Protein AF-A0A416W7Z6-F1 (afdb_monomer)

Sequence (264 aa):
MPRRNNKKWRFMLVKTTDRKRKDGSYPIAIEFNFNGRSILTQDDLLARIDDWEQDFERVRETKRNKDRAFVTNVVLDSLATRINNIVNEYREKNLILTNAIVINKLALKVSGDTVENFAVEHILNLVKNNQIGSAKIFAEMLYYLRKFDSHFCKKCFADIDFNYVVAFEKAQLSPKREGGPRKKGGISVNIRSLRTLLNKAIADGIGCTETYPFSTKYGPRTDIYVITKRLKSKSRKPLVPKSSLLDFYNYEFDEMVYKLENPH

Nearest PDB structures (foldseek):
  1ha7-assembly1_J  TM=3.070E-01  e=2.665E+00  Limnospira platensis
  2uum-assembly1_L  TM=2.711E-01  e=4.722E+00  Spirulina sp.
  1ha7-assembly2_V  TM=2.731E-01  e=5.813E+00  Limnospira platensis
  5ook-assembly1_B  TM=2.836E-01  e=9.282E+00  Acaryochloris marina

pLDDT: mean 88.11, std 13.34, range [31.09, 98.31]

Mean predicted aligned error: 8.41 Å

Radius of gyration: 22.84 Å; Cα contacts (8 Å, |Δi|>4): 314; chains: 1; bounding box: 67×66×51 Å

Structure (mmCIF, N/CA/C/O backbone):
data_AF-A0A416W7Z6-F1
#
_entry.id   AF-A0A416W7Z6-F1
#
loop_
_atom_site.group_PDB
_atom_site.id
_atom_site.type_symbol
_atom_site.label_atom_id
_atom_site.label_alt_id
_atom_site.label_comp_id
_atom_site.label_asym_id
_atom_site.label_entity_id
_atom_site.label_seq_id
_atom_site.pdbx_PDB_ins_code
_atom_site.Cartn_x
_atom_site.Cartn_y
_atom_site.Cartn_z
_atom_site.occupancy
_atom_site.B_iso_or_equiv
_atom_site.auth_seq_id
_atom_site.auth_comp_id
_atom_site.auth_asym_id
_atom_site.auth_atom_id
_atom_site.pdbx_PDB_model_num
ATOM 1 N N . MET A 1 1 ? -27.166 23.351 3.793 1.00 31.09 1 MET A N 1
ATOM 2 C CA . MET A 1 1 ? -27.256 22.298 4.833 1.00 31.09 1 MET A CA 1
ATOM 3 C C . MET A 1 1 ? -26.090 21.336 4.661 1.00 31.09 1 MET A C 1
ATOM 5 O O . MET A 1 1 ? -25.905 20.873 3.538 1.00 31.09 1 MET A O 1
ATOM 9 N N . PRO A 1 2 ? -25.281 21.042 5.692 1.00 34.19 2 PRO A N 1
ATOM 10 C CA . PRO A 1 2 ? -24.217 20.059 5.545 1.00 34.19 2 PRO A CA 1
ATOM 11 C C . PRO A 1 2 ? -24.857 18.673 5.407 1.00 34.19 2 PRO A C 1
ATOM 13 O O . PRO A 1 2 ? -25.702 18.285 6.216 1.00 34.19 2 PRO A O 1
ATOM 16 N N . ARG A 1 3 ? -24.503 17.942 4.344 1.00 34.97 3 ARG A N 1
ATOM 17 C CA . ARG A 1 3 ? -24.949 16.560 4.121 1.00 34.97 3 ARG A CA 1
ATOM 18 C C . ARG A 1 3 ? -24.591 15.745 5.367 1.00 34.97 3 ARG A C 1
ATOM 20 O O . ARG A 1 3 ? -23.409 15.597 5.664 1.00 34.97 3 ARG A O 1
ATOM 27 N N . ARG A 1 4 ? -25.587 15.226 6.099 1.00 40.38 4 ARG A N 1
ATOM 28 C CA . ARG A 1 4 ? -25.359 14.232 7.162 1.00 40.38 4 ARG A CA 1
ATOM 29 C C . ARG A 1 4 ? -24.579 13.084 6.533 1.00 40.38 4 ARG A C 1
ATOM 31 O O . ARG A 1 4 ? -25.121 12.344 5.714 1.00 40.38 4 ARG A O 1
ATOM 38 N N . ASN A 1 5 ? -23.297 12.979 6.866 1.00 50.69 5 ASN A N 1
ATOM 39 C CA . ASN A 1 5 ? -22.458 11.901 6.381 1.00 50.69 5 ASN A CA 1
ATOM 40 C C . ASN A 1 5 ? -22.984 10.617 7.031 1.00 50.69 5 ASN A C 1
ATOM 42 O O . ASN A 1 5 ? -22.728 10.359 8.202 1.00 50.69 5 ASN A O 1
ATOM 46 N N . ASN A 1 6 ? -23.779 9.834 6.298 1.00 67.00 6 ASN A N 1
ATOM 47 C CA . ASN A 1 6 ? -24.417 8.604 6.788 1.00 67.00 6 ASN A CA 1
ATOM 48 C C . ASN A 1 6 ? -23.402 7.446 6.936 1.00 67.00 6 ASN A C 1
ATOM 50 O O . ASN A 1 6 ? -23.758 6.267 6.928 1.00 67.00 6 ASN A O 1
ATOM 54 N N . LYS A 1 7 ? -22.112 7.791 7.009 1.00 84.94 7 LYS A N 1
ATOM 55 C CA . LYS A 1 7 ? -20.979 6.883 7.088 1.00 84.94 7 LYS A CA 1
ATOM 56 C C . LYS A 1 7 ? -20.966 6.256 8.482 1.00 84.94 7 LYS A C 1
ATOM 58 O O . LYS A 1 7 ? -20.853 6.944 9.491 1.00 84.94 7 LYS A O 1
ATOM 63 N N . LYS A 1 8 ? -21.095 4.930 8.529 1.00 92.81 8 LYS A N 1
ATOM 64 C CA . LYS A 1 8 ? -21.132 4.128 9.766 1.00 92.81 8 LYS A CA 1
ATOM 65 C C . LYS A 1 8 ? -19.739 3.802 10.315 1.00 92.81 8 LYS A C 1
ATOM 67 O O . LYS A 1 8 ? -19.623 3.003 11.236 1.00 92.81 8 LYS A O 1
ATOM 72 N N . TRP A 1 9 ? -18.689 4.392 9.751 1.00 95.62 9 TRP A N 1
ATOM 73 C CA . TRP A 1 9 ? -17.313 4.219 10.198 1.00 95.62 9 TRP A CA 1
ATOM 74 C C . TRP A 1 9 ? -16.461 5.447 9.839 1.00 95.62 9 TRP A C 1
ATOM 76 O O . TRP A 1 9 ? -16.828 6.185 8.927 1.00 95.62 9 TRP A O 1
ATOM 86 N N . ARG A 1 10 ? -15.337 5.691 10.517 1.00 95.81 10 ARG A N 1
ATOM 87 C CA . ARG A 1 10 ? -14.371 6.755 10.162 1.00 95.81 10 ARG A CA 1
ATOM 88 C C . ARG A 1 10 ? -12.980 6.476 10.717 1.00 95.81 10 ARG A C 1
ATOM 90 O O . ARG A 1 10 ? -12.863 5.778 11.723 1.00 95.81 10 ARG A O 1
ATOM 97 N N . PHE A 1 11 ? -11.942 7.054 10.117 1.00 96.75 11 PHE A N 1
ATOM 98 C CA . PHE A 1 11 ? -10.637 7.139 10.773 1.00 96.75 11 PHE A CA 1
ATOM 99 C C . PHE A 1 11 ? -10.580 8.333 11.724 1.00 96.75 11 PHE A C 1
ATOM 101 O O . PHE A 1 11 ? -11.145 9.397 11.463 1.00 96.75 11 PHE A O 1
ATOM 108 N N . MET A 1 12 ? -9.877 8.163 12.836 1.00 95.00 12 MET A N 1
ATOM 109 C CA . MET A 1 12 ? -9.676 9.216 13.824 1.00 95.00 12 MET A CA 1
ATOM 110 C C . MET A 1 12 ? -8.339 9.060 14.537 1.00 95.00 12 MET A C 1
ATOM 112 O O . MET A 1 12 ? -7.811 7.958 14.661 1.00 95.00 12 MET A O 1
ATOM 116 N N . LEU A 1 13 ? -7.818 10.168 15.053 1.00 94.94 13 LEU A N 1
ATOM 117 C CA . LEU A 1 13 ? -6.637 10.160 15.906 1.00 94.94 13 LEU A CA 1
ATOM 118 C C . LEU A 1 13 ? -7.038 9.862 17.360 1.00 94.94 13 LEU A C 1
ATOM 120 O O . LEU A 1 13 ? -7.926 10.527 17.903 1.00 94.94 13 LEU A O 1
ATOM 124 N N . VAL A 1 14 ? -6.383 8.899 18.010 1.00 93.44 14 VAL A N 1
ATOM 125 C CA . VAL A 1 14 ? -6.636 8.563 19.423 1.00 93.44 14 VAL A CA 1
ATOM 126 C C . VAL A 1 14 ? -5.815 9.492 20.315 1.00 93.44 14 VAL A C 1
ATOM 128 O O . VAL A 1 14 ? -4.666 9.215 20.645 1.00 93.44 14 VAL A O 1
ATOM 131 N N . LYS A 1 15 ? -6.406 10.631 20.686 1.00 90.19 15 LYS A N 1
ATOM 132 C CA . LYS A 1 15 ? -5.749 11.721 21.431 1.00 90.19 15 LYS A CA 1
ATOM 133 C C . LYS A 1 15 ? -5.753 11.504 22.951 1.00 90.19 15 LYS A C 1
ATOM 135 O O . LYS A 1 15 ? -6.111 12.412 23.696 1.00 90.19 15 LYS A O 1
ATOM 140 N N . THR A 1 16 ? -5.408 10.310 23.422 1.00 86.31 16 THR A N 1
ATOM 141 C CA . THR A 1 16 ? -5.285 10.041 24.863 1.00 86.31 16 THR A CA 1
ATOM 142 C C . THR A 1 16 ? -3.825 10.138 25.301 1.00 86.31 16 THR A C 1
ATOM 144 O O . THR A 1 16 ? -2.908 9.832 24.534 1.00 86.31 16 THR A O 1
ATOM 147 N N . THR A 1 17 ? -3.587 10.631 26.518 1.00 78.75 17 THR A N 1
ATOM 148 C CA . THR A 1 17 ? -2.235 10.918 27.029 1.00 78.75 17 THR A CA 1
ATOM 149 C C . THR A 1 17 ? -1.371 9.662 27.130 1.00 78.75 17 THR A C 1
ATOM 151 O O . THR A 1 17 ? -0.194 9.710 26.782 1.00 78.75 17 THR A O 1
ATOM 154 N N . ASP A 1 18 ? -1.963 8.531 27.508 1.00 87.38 18 ASP A N 1
ATOM 155 C CA . ASP A 1 18 ? -1.338 7.204 27.585 1.00 87.38 18 ASP A CA 1
ATOM 156 C C . ASP A 1 18 ? -0.912 6.644 26.215 1.00 87.38 18 ASP A C 1
ATOM 158 O O . ASP A 1 18 ? -0.004 5.818 26.129 1.00 87.38 18 ASP A O 1
ATOM 162 N N . ARG A 1 19 ? -1.535 7.113 25.125 1.00 86.94 19 ARG A N 1
ATOM 163 C CA . ARG A 1 19 ? -1.249 6.674 23.749 1.00 86.94 19 ARG A CA 1
ATOM 164 C C . ARG A 1 19 ? -0.277 7.588 23.003 1.00 86.94 19 ARG A C 1
ATOM 166 O O . ARG A 1 19 ? 0.086 7.284 21.865 1.00 86.94 19 ARG A O 1
ATOM 173 N N . LYS A 1 20 ? 0.174 8.684 23.620 1.00 91.88 20 LYS A N 1
ATOM 174 C CA . LYS A 1 20 ? 1.153 9.600 23.025 1.00 91.88 20 LYS A CA 1
ATOM 175 C C . LYS A 1 20 ? 2.529 8.932 22.943 1.00 91.88 20 LYS A C 1
ATOM 177 O O . LYS A 1 20 ? 3.087 8.482 23.942 1.00 91.88 20 LYS A O 1
ATOM 182 N N . ARG A 1 21 ? 3.118 8.897 21.748 1.00 90.19 21 ARG A N 1
ATOM 18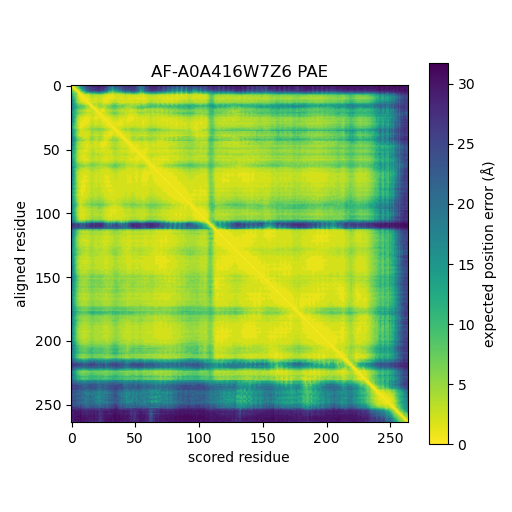3 C CA . ARG A 1 21 ? 4.492 8.419 21.533 1.00 90.19 21 ARG A CA 1
ATOM 184 C C . ARG A 1 21 ? 5.512 9.472 21.974 1.00 90.19 21 ARG A C 1
ATOM 186 O O . ARG A 1 21 ? 5.207 10.662 22.050 1.00 90.19 21 ARG A O 1
ATOM 193 N N . LYS A 1 22 ? 6.762 9.043 22.201 1.00 89.19 22 LYS A N 1
ATOM 194 C CA . LYS A 1 22 ? 7.879 9.935 22.582 1.00 89.19 22 LYS A CA 1
ATOM 195 C C . LYS A 1 22 ? 8.088 11.088 21.592 1.00 89.19 22 LYS A C 1
ATOM 197 O O . LYS A 1 22 ? 8.446 12.184 21.997 1.00 89.19 22 LYS A O 1
ATOM 202 N N . ASP A 1 23 ? 7.823 10.856 20.307 1.00 87.69 23 ASP A N 1
ATOM 203 C CA . ASP A 1 23 ? 7.932 11.858 19.240 1.00 87.69 23 ASP A CA 1
ATOM 204 C C . ASP A 1 23 ? 6.701 12.784 19.125 1.00 87.69 23 ASP A C 1
ATOM 206 O O . ASP A 1 23 ? 6.611 13.573 18.180 1.00 87.69 23 ASP A O 1
ATOM 210 N N . GLY A 1 24 ? 5.744 12.689 20.053 1.00 91.00 24 GLY A N 1
ATOM 211 C CA . GLY A 1 24 ? 4.516 13.483 20.084 1.00 91.00 24 GLY A CA 1
ATOM 212 C C . GLY A 1 24 ? 3.424 13.030 19.113 1.00 91.00 24 GLY A C 1
ATOM 213 O O . GLY A 1 24 ? 2.409 13.718 18.998 1.00 91.00 24 GLY A O 1
ATOM 214 N N . SER A 1 25 ? 3.615 11.910 18.414 1.00 92.56 25 SER A N 1
ATOM 215 C CA . SER A 1 25 ? 2.587 11.318 17.557 1.00 92.56 25 SER A CA 1
ATOM 216 C C . SER A 1 25 ? 1.574 10.487 18.352 1.00 92.56 25 SER A C 1
ATOM 218 O O . SER A 1 25 ? 1.845 10.030 19.464 1.00 92.56 25 SER A O 1
ATOM 220 N N . TYR A 1 26 ? 0.396 10.298 17.763 1.00 95.12 26 TYR A N 1
ATOM 221 C CA . TYR A 1 26 ? -0.699 9.492 18.295 1.00 95.12 26 TYR A CA 1
ATOM 222 C C . TYR A 1 26 ? -1.097 8.420 17.276 1.00 95.12 26 TYR A C 1
ATOM 224 O O . TYR A 1 26 ? -0.949 8.649 16.068 1.00 95.12 26 TYR A O 1
ATOM 232 N N . PRO A 1 27 ? -1.615 7.270 17.732 1.00 95.19 27 PRO A N 1
ATOM 233 C CA . PRO A 1 27 ? -2.107 6.239 16.840 1.00 95.19 27 PRO A CA 1
ATOM 234 C C . PRO A 1 27 ? -3.415 6.649 16.170 1.00 95.19 27 PRO A C 1
ATOM 236 O O . PRO A 1 27 ? -4.253 7.361 16.735 1.00 95.19 27 PRO A O 1
ATOM 239 N N . ILE A 1 28 ? -3.582 6.169 14.946 1.00 95.75 28 ILE A N 1
ATOM 240 C CA . ILE A 1 28 ? -4.814 6.286 14.176 1.00 95.75 28 ILE A CA 1
ATOM 241 C C . ILE A 1 28 ? -5.683 5.068 14.497 1.00 95.75 28 ILE A C 1
ATOM 243 O O . ILE A 1 28 ? -5.198 3.945 14.610 1.00 95.75 28 ILE A O 1
ATOM 247 N N . ALA A 1 29 ? -6.983 5.278 14.651 1.00 94.50 29 ALA A N 1
ATOM 248 C CA . ALA A 1 29 ? -7.961 4.225 14.869 1.00 94.50 29 ALA A CA 1
ATOM 249 C C . ALA A 1 29 ? -9.102 4.308 13.859 1.00 94.50 29 ALA A C 1
ATOM 251 O O . ALA A 1 29 ? -9.336 5.342 13.230 1.00 94.50 29 ALA A O 1
ATOM 252 N N . ILE A 1 30 ? -9.823 3.200 13.738 1.00 95.31 30 ILE A N 1
ATOM 253 C CA . ILE A 1 30 ? -11.062 3.080 12.982 1.00 95.31 30 ILE A CA 1
ATOM 254 C C . ILE A 1 30 ? -12.206 3.042 13.989 1.00 95.31 30 ILE A C 1
ATOM 256 O O . ILE A 1 30 ? -12.289 2.130 14.808 1.00 95.31 30 ILE A O 1
ATOM 260 N N . GLU A 1 31 ? -13.083 4.033 13.943 1.00 95.25 31 GLU A N 1
ATOM 261 C CA . GLU A 1 31 ? -14.325 4.036 14.708 1.00 95.25 31 GLU A CA 1
ATOM 262 C C . GLU A 1 31 ? -15.437 3.420 13.860 1.00 95.25 31 GLU A C 1
ATOM 264 O O . GLU A 1 31 ? -15.641 3.833 12.720 1.00 95.25 31 GLU A O 1
ATOM 269 N N . PHE A 1 32 ? -16.163 2.455 14.418 1.00 95.50 32 PHE A N 1
ATOM 270 C CA . PHE A 1 32 ? -17.330 1.806 13.826 1.00 95.50 32 PHE A CA 1
ATOM 271 C C . PHE A 1 32 ? -18.599 2.170 14.600 1.00 95.50 32 PHE A C 1
ATOM 273 O O . PHE A 1 32 ? -18.575 2.330 15.822 1.00 95.50 32 PHE A O 1
ATOM 280 N N . ASN A 1 33 ? -19.715 2.290 13.882 1.00 94.62 33 ASN A N 1
ATOM 281 C CA . ASN A 1 33 ? -21.025 2.628 14.429 1.00 94.62 33 ASN A CA 1
ATOM 282 C C . ASN A 1 33 ? -22.174 1.888 13.716 1.00 94.62 33 ASN A C 1
ATOM 284 O O . ASN A 1 33 ? -23.214 2.481 13.417 1.00 94.62 33 ASN A O 1
ATOM 288 N N . PHE A 1 34 ? -21.985 0.603 13.388 1.00 92.06 34 PHE A N 1
ATOM 289 C CA . PHE A 1 34 ? -23.029 -0.220 12.761 1.00 92.06 34 PHE A CA 1
ATOM 290 C C . PHE A 1 34 ? -24.103 -0.640 13.771 1.00 92.06 34 PHE A C 1
ATOM 292 O O . PHE A 1 34 ? -25.290 -0.495 13.491 1.00 92.06 34 PHE A O 1
ATOM 299 N N . ASN A 1 35 ? -23.687 -1.083 14.960 1.00 92.12 35 ASN A N 1
ATOM 300 C CA . ASN A 1 35 ? -24.558 -1.495 16.066 1.00 92.12 35 ASN A CA 1
ATOM 301 C C . ASN A 1 35 ? -24.107 -0.878 17.406 1.00 92.12 35 ASN A C 1
ATOM 303 O O . ASN A 1 35 ? -23.967 -1.572 18.410 1.00 92.12 35 ASN A O 1
ATOM 307 N N . GLY A 1 36 ? -23.844 0.431 17.401 1.00 90.88 36 GLY A N 1
ATOM 308 C CA . GLY A 1 36 ? -23.247 1.163 18.521 1.00 90.88 36 GLY A CA 1
ATOM 309 C C . GLY A 1 36 ? -21.767 1.455 18.291 1.00 90.88 36 GLY A C 1
ATOM 310 O O . GLY A 1 36 ? -21.178 0.992 17.318 1.00 90.88 36 GLY A O 1
ATOM 311 N N . ARG A 1 37 ? -21.156 2.253 19.168 1.00 93.75 37 ARG A N 1
ATOM 312 C CA . ARG A 1 37 ? -19.777 2.734 19.000 1.00 93.75 37 ARG A CA 1
ATOM 313 C C . ARG A 1 37 ? -18.749 1.645 19.340 1.00 93.75 37 ARG A C 1
ATOM 315 O O . ARG A 1 37 ? -18.807 1.064 20.417 1.00 93.75 37 ARG A O 1
ATOM 322 N N . SER A 1 38 ? -17.773 1.419 18.461 1.00 93.69 38 SER A N 1
ATOM 323 C CA . SER A 1 38 ? -16.588 0.579 18.706 1.00 93.69 38 SER A CA 1
ATOM 324 C C . SER A 1 38 ? -15.350 1.211 18.064 1.00 93.69 38 SER A C 1
ATOM 326 O O . SER A 1 38 ? -15.478 1.910 17.063 1.00 93.69 38 SER A O 1
ATOM 328 N N . ILE A 1 39 ? -14.160 1.003 18.633 1.00 92.06 39 ILE A N 1
ATOM 329 C CA . ILE A 1 39 ? -12.902 1.587 18.146 1.00 92.06 39 ILE A CA 1
ATOM 330 C C . ILE A 1 39 ? -11.864 0.474 17.978 1.00 92.06 39 ILE A C 1
ATOM 332 O O . ILE A 1 39 ? -11.594 -0.270 18.917 1.00 92.06 39 ILE A O 1
ATOM 336 N N . LEU A 1 40 ? -11.266 0.392 16.789 1.00 91.25 40 LEU A N 1
ATOM 337 C CA . LEU A 1 40 ? -10.152 -0.494 16.456 1.00 91.25 40 LEU A CA 1
ATOM 338 C C . LEU A 1 40 ? -8.891 0.339 16.203 1.00 91.25 40 LEU A C 1
ATOM 340 O O . LEU A 1 40 ? -8.785 1.022 15.184 1.00 91.25 40 LEU A O 1
ATOM 344 N N . THR A 1 41 ? -7.921 0.274 17.109 1.00 88.25 41 THR A N 1
ATOM 345 C CA . THR A 1 41 ? -6.670 1.038 16.998 1.00 88.25 41 THR A CA 1
ATOM 346 C C . THR A 1 41 ? -5.678 0.381 16.035 1.00 88.25 41 THR A C 1
ATOM 348 O O . THR A 1 41 ? -5.525 -0.838 16.031 1.00 88.25 41 THR A O 1
ATOM 351 N N . GLN A 1 42 ? -4.987 1.192 15.230 1.00 86.56 42 GLN A N 1
ATOM 352 C CA . GLN A 1 42 ? -3.857 0.801 14.383 1.00 86.56 42 GLN A CA 1
ATOM 353 C C . GLN A 1 42 ? -2.574 1.404 14.973 1.00 86.56 42 GLN A C 1
ATOM 355 O O . GLN A 1 42 ? -2.158 2.498 14.598 1.00 86.56 42 GLN A O 1
ATOM 360 N N . ASP A 1 43 ? -1.955 0.710 15.930 1.00 82.88 43 ASP A N 1
ATOM 361 C CA . ASP A 1 43 ? -0.859 1.264 16.746 1.00 82.88 43 ASP A CA 1
ATOM 362 C C . ASP A 1 43 ? 0.416 1.629 15.957 1.00 82.88 43 ASP A C 1
ATOM 364 O O . ASP A 1 43 ? 1.229 2.421 16.449 1.00 82.88 43 ASP A O 1
ATOM 368 N N . ASP A 1 44 ? 0.571 1.070 14.754 1.00 84.94 44 ASP A N 1
ATOM 369 C CA . ASP A 1 44 ? 1.691 1.313 13.838 1.00 84.94 44 ASP A CA 1
ATOM 370 C C . ASP A 1 44 ? 1.448 2.513 12.900 1.00 84.94 44 ASP A C 1
ATOM 372 O O . ASP A 1 44 ? 2.392 3.070 12.332 1.00 84.94 44 ASP A O 1
ATOM 376 N N . LEU A 1 45 ? 0.191 2.946 12.738 1.00 92.00 45 LEU A N 1
ATOM 377 C CA . LEU A 1 45 ? -0.161 4.118 11.940 1.00 92.00 45 LEU A CA 1
ATOM 378 C C . LEU A 1 45 ? -0.226 5.341 12.846 1.00 92.00 45 LEU A C 1
ATOM 380 O O . LEU A 1 45 ? -1.143 5.496 13.647 1.00 92.00 45 LEU A O 1
ATOM 384 N N . LEU A 1 46 ? 0.762 6.221 12.703 1.00 92.19 46 LEU A N 1
ATOM 385 C CA . LEU A 1 46 ? 0.964 7.355 13.596 1.00 92.19 46 LEU A CA 1
ATOM 386 C C . LEU A 1 46 ? 0.834 8.684 12.850 1.00 92.19 46 LEU A C 1
ATOM 388 O O . LEU A 1 46 ? 1.338 8.834 11.733 1.00 92.19 46 LEU A O 1
ATOM 392 N N . ALA A 1 47 ? 0.232 9.671 13.509 1.00 94.25 47 ALA A N 1
ATOM 393 C CA . ALA A 1 47 ? 0.210 11.056 13.050 1.00 94.25 47 ALA A CA 1
ATOM 394 C C . ALA A 1 47 ? 0.341 12.033 14.223 1.00 94.25 47 ALA A C 1
ATOM 396 O O . ALA A 1 47 ? -0.054 11.742 15.354 1.00 94.25 47 ALA A O 1
ATOM 397 N N . ARG A 1 48 ? 0.911 13.212 13.962 1.00 94.19 48 ARG A N 1
ATOM 398 C CA . ARG A 1 48 ? 0.839 14.343 14.896 1.00 94.19 48 ARG A CA 1
ATOM 399 C C . ARG A 1 48 ? -0.507 15.044 14.742 1.00 94.19 48 ARG A C 1
ATOM 401 O O . ARG A 1 48 ? -1.116 14.969 13.681 1.00 94.19 48 ARG A O 1
ATOM 408 N N . ILE A 1 49 ? -0.939 15.751 15.786 1.00 93.12 49 ILE A N 1
ATOM 409 C CA . ILE A 1 49 ? -2.200 16.507 15.769 1.00 93.12 49 ILE A CA 1
ATOM 410 C C . ILE A 1 49 ? -2.211 17.513 14.609 1.00 93.12 49 ILE A C 1
ATOM 412 O O . ILE A 1 49 ? -3.162 17.515 13.838 1.00 93.12 49 ILE A O 1
ATOM 416 N N . ASP A 1 50 ? -1.131 18.278 14.437 1.00 93.06 50 ASP A N 1
ATOM 417 C CA . ASP A 1 50 ? -1.023 19.312 13.390 1.00 93.06 50 ASP A CA 1
ATOM 418 C C . ASP A 1 50 ? -1.002 18.733 11.967 1.00 93.06 50 ASP A C 1
ATOM 420 O O . ASP A 1 50 ? -1.349 19.402 10.994 1.00 93.06 50 ASP A O 1
ATOM 424 N N . ASP A 1 51 ? -0.590 17.469 11.843 1.00 94.50 51 ASP A N 1
ATOM 425 C CA . ASP A 1 51 ? -0.526 16.766 10.567 1.00 94.50 51 ASP A CA 1
ATOM 426 C C . ASP A 1 51 ? -1.837 16.022 10.256 1.00 94.50 51 ASP A C 1
ATOM 428 O O . ASP A 1 51 ? -1.965 15.481 9.165 1.00 94.50 51 ASP A O 1
ATOM 432 N N . TRP A 1 52 ? -2.805 15.937 11.174 1.00 96.12 52 TRP A N 1
ATOM 433 C CA . TRP A 1 52 ? -4.045 15.184 10.961 1.00 96.12 52 TRP A CA 1
ATOM 434 C C . TRP A 1 52 ? -5.176 16.081 10.450 1.00 96.12 52 TRP A C 1
ATOM 436 O O . TRP A 1 52 ? -5.625 16.993 11.141 1.00 96.12 52 TRP A O 1
ATOM 446 N N . GLU A 1 53 ? -5.688 15.775 9.260 1.00 95.31 53 GLU A N 1
ATOM 447 C CA . GLU A 1 53 ? -6.835 16.458 8.661 1.00 95.31 53 GLU A CA 1
ATOM 448 C C . GLU A 1 53 ? -8.121 15.722 9.027 1.00 95.31 53 GLU A C 1
ATOM 450 O O . GLU A 1 53 ? -8.475 14.709 8.417 1.00 95.31 53 GLU A O 1
ATOM 455 N N . GLN A 1 54 ? -8.833 16.225 10.035 1.00 92.19 54 GLN A N 1
ATOM 456 C CA . GLN A 1 54 ? -10.003 15.542 10.591 1.00 92.19 54 GLN A CA 1
ATOM 457 C C . GLN A 1 54 ? -11.151 15.381 9.583 1.00 92.19 54 GLN A C 1
ATOM 459 O O . GLN A 1 54 ? -11.804 14.338 9.591 1.00 92.19 54 GLN A O 1
ATOM 464 N N . ASP A 1 55 ? -11.376 16.374 8.720 1.00 90.19 55 ASP A N 1
ATOM 465 C CA . ASP A 1 55 ? -12.467 16.356 7.735 1.00 90.19 55 ASP A CA 1
ATOM 466 C C . ASP A 1 55 ? -12.198 15.385 6.581 1.00 90.19 55 ASP A C 1
ATOM 468 O O . ASP A 1 55 ? -13.121 14.781 6.034 1.00 90.19 55 ASP A O 1
ATOM 472 N N . PHE A 1 56 ? -10.922 15.203 6.236 1.00 92.44 56 PHE A N 1
ATOM 473 C CA . PHE A 1 56 ? -10.492 14.296 5.175 1.00 92.44 56 PHE A CA 1
ATOM 474 C C . PHE A 1 56 ? -10.130 12.904 5.694 1.00 92.44 56 PHE A C 1
ATOM 476 O O . PHE A 1 56 ? -9.991 11.981 4.893 1.00 92.44 56 PHE A O 1
ATOM 483 N N . GLU A 1 57 ? -9.997 12.737 7.014 1.00 95.75 57 GLU A N 1
ATOM 484 C CA . GLU A 1 57 ? -9.563 11.497 7.660 1.00 95.75 57 GLU A CA 1
ATOM 485 C C . GLU A 1 57 ? -8.202 11.009 7.117 1.00 95.75 57 GLU A C 1
ATOM 487 O O . GLU A 1 57 ? -8.019 9.828 6.791 1.00 95.75 57 GLU A O 1
ATOM 492 N N . ARG A 1 58 ? -7.254 11.938 6.941 1.00 96.19 58 ARG A N 1
ATOM 493 C CA . ARG A 1 58 ? -5.947 11.697 6.303 1.00 96.19 58 ARG A CA 1
ATOM 494 C C . ARG A 1 58 ? -4.832 12.479 6.992 1.00 96.19 58 ARG A C 1
ATOM 496 O O . ARG A 1 58 ? -5.068 13.474 7.674 1.00 96.19 58 ARG A O 1
ATOM 503 N N . VAL A 1 59 ? -3.598 12.037 6.773 1.00 96.62 59 VAL A N 1
ATOM 504 C CA . VAL A 1 59 ? -2.400 12.766 7.201 1.00 96.62 59 VAL A CA 1
ATOM 505 C C . VAL A 1 59 ? -2.019 13.779 6.122 1.00 96.62 59 VAL A C 1
ATOM 507 O O . VAL A 1 59 ? -1.791 13.404 4.971 1.00 96.62 59 VAL A O 1
ATOM 510 N N . ARG A 1 60 ? -1.925 15.055 6.490 1.00 95.81 60 ARG A N 1
ATOM 511 C CA . ARG A 1 60 ? -1.410 16.142 5.658 1.00 95.81 60 ARG A CA 1
ATOM 512 C C . ARG A 1 60 ? 0.049 15.874 5.308 1.00 95.81 60 ARG A C 1
ATOM 514 O O . ARG A 1 60 ? 0.888 15.644 6.185 1.00 95.81 60 ARG A O 1
ATOM 521 N N . GLU A 1 61 ? 0.362 15.957 4.021 1.00 94.06 61 GLU A N 1
ATOM 522 C CA . GLU A 1 61 ? 1.745 15.917 3.564 1.00 94.06 61 GLU A CA 1
ATOM 523 C C . GLU A 1 61 ? 2.430 17.258 3.843 1.00 94.06 61 GLU A C 1
ATOM 525 O O . GLU A 1 61 ? 1.997 18.319 3.399 1.00 94.06 61 GLU A O 1
ATOM 530 N N . THR A 1 62 ? 3.539 17.201 4.569 1.00 91.62 62 THR A N 1
ATOM 531 C CA . THR A 1 62 ? 4.421 18.334 4.851 1.00 91.62 62 THR A CA 1
ATOM 532 C C . THR A 1 62 ? 5.845 17.978 4.434 1.00 91.62 62 THR A C 1
ATOM 534 O O . THR A 1 62 ? 6.193 16.803 4.274 1.00 91.62 62 THR A O 1
ATOM 537 N N . LYS A 1 63 ? 6.725 18.979 4.308 1.00 89.19 63 LYS A N 1
ATOM 538 C CA . LYS A 1 63 ? 8.142 18.742 3.970 1.00 89.19 63 LYS A CA 1
ATOM 539 C C . LYS A 1 63 ? 8.830 17.767 4.943 1.00 89.19 63 LYS A C 1
ATOM 541 O O . LYS A 1 63 ? 9.674 16.992 4.512 1.00 89.19 63 LYS A O 1
ATOM 546 N N . ARG A 1 64 ? 8.438 17.770 6.226 1.00 89.56 64 ARG A N 1
ATOM 547 C CA . ARG A 1 64 ? 9.036 16.939 7.289 1.00 89.56 64 ARG A CA 1
ATOM 548 C C . ARG A 1 64 ? 8.526 15.494 7.345 1.00 89.56 64 ARG A C 1
ATOM 550 O O . ARG A 1 64 ? 9.221 14.643 7.886 1.00 89.56 64 ARG A O 1
ATOM 557 N N . ASN A 1 65 ? 7.320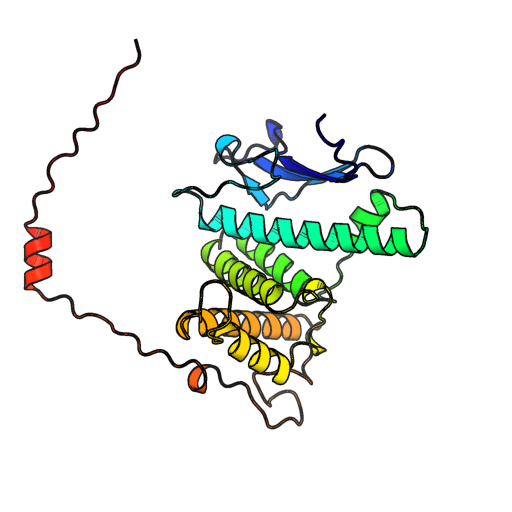 15.209 6.842 1.00 92.00 65 ASN A N 1
ATOM 558 C CA . ASN A 1 65 ? 6.657 13.909 7.035 1.00 92.00 65 ASN A CA 1
ATOM 559 C C . ASN A 1 65 ? 6.220 13.226 5.729 1.00 92.00 65 ASN A C 1
ATOM 561 O O . ASN A 1 65 ? 5.584 12.177 5.800 1.00 92.00 65 ASN A O 1
ATOM 565 N N . LYS A 1 66 ? 6.558 13.794 4.564 1.00 93.88 66 LYS A N 1
ATOM 566 C CA . LYS A 1 66 ? 6.073 13.392 3.233 1.00 93.88 66 LYS A CA 1
ATOM 567 C C . LYS A 1 66 ? 5.979 11.879 3.025 1.00 93.88 66 LYS A C 1
ATOM 569 O O . LYS A 1 66 ? 4.925 11.371 2.664 1.00 93.88 66 LYS A O 1
ATOM 574 N N . ASP A 1 67 ? 7.063 11.157 3.293 1.00 94.38 67 ASP A N 1
ATOM 575 C CA . ASP A 1 67 ? 7.124 9.715 3.043 1.00 94.38 67 ASP A CA 1
ATOM 576 C C . ASP A 1 67 ? 6.212 8.927 3.987 1.00 94.38 67 ASP A C 1
ATOM 578 O O . ASP A 1 67 ? 5.499 8.025 3.549 1.00 94.38 67 ASP A O 1
ATOM 582 N N . ARG A 1 68 ? 6.180 9.298 5.272 1.00 94.50 68 ARG A N 1
ATOM 583 C CA . ARG A 1 68 ? 5.293 8.669 6.256 1.00 94.50 68 ARG A CA 1
ATOM 584 C C . ARG A 1 68 ? 3.831 9.005 5.967 1.00 94.50 68 ARG A C 1
ATOM 586 O O . ARG A 1 68 ? 3.008 8.102 5.996 1.00 94.50 68 ARG A O 1
ATOM 593 N N . ALA A 1 69 ? 3.513 10.259 5.649 1.00 95.88 69 ALA A N 1
ATOM 594 C CA . ALA A 1 69 ? 2.159 10.685 5.301 1.00 95.88 69 ALA A CA 1
ATOM 595 C C . ALA A 1 69 ? 1.633 9.926 4.073 1.00 95.88 69 ALA A C 1
ATOM 597 O O . ALA A 1 69 ? 0.538 9.368 4.129 1.00 95.88 69 ALA A O 1
ATOM 598 N N . PHE A 1 70 ? 2.443 9.806 3.016 1.00 97.00 70 PHE A N 1
ATOM 599 C CA . PHE A 1 70 ? 2.094 9.023 1.831 1.00 97.00 70 PHE A CA 1
ATOM 600 C C . PHE A 1 70 ? 1.841 7.546 2.169 1.00 97.00 70 PHE A C 1
ATOM 602 O O . PHE A 1 70 ? 0.793 7.005 1.817 1.00 97.00 70 PHE A O 1
ATOM 609 N N . VAL A 1 71 ? 2.768 6.899 2.890 1.00 97.00 71 VAL A N 1
ATOM 610 C CA . VAL A 1 71 ? 2.625 5.491 3.304 1.00 97.00 71 VAL A CA 1
ATOM 611 C C . VAL A 1 71 ? 1.355 5.288 4.125 1.00 97.00 71 VAL A C 1
ATOM 613 O O . VAL A 1 71 ? 0.555 4.410 3.804 1.00 97.00 71 VAL A O 1
ATOM 616 N N . THR A 1 72 ? 1.143 6.119 5.146 1.00 96.12 72 THR A N 1
ATOM 617 C CA . THR A 1 72 ? -0.041 6.050 6.004 1.00 96.12 72 THR A CA 1
ATOM 618 C C . THR A 1 72 ? -1.313 6.206 5.179 1.00 96.12 72 THR A C 1
ATOM 620 O O . THR A 1 72 ? -2.201 5.364 5.276 1.00 96.12 72 THR A O 1
ATOM 623 N N . ASN A 1 73 ? -1.397 7.219 4.315 1.00 97.19 73 ASN A N 1
ATOM 624 C CA . ASN A 1 73 ? -2.593 7.469 3.511 1.00 97.19 73 ASN A CA 1
ATOM 625 C C . ASN A 1 73 ? -2.897 6.322 2.535 1.00 97.19 73 ASN A C 1
ATOM 627 O O . ASN A 1 73 ? -4.059 5.941 2.406 1.00 97.19 73 ASN A O 1
ATOM 631 N N . VAL A 1 74 ? -1.879 5.704 1.923 1.00 96.75 74 VAL A N 1
ATOM 632 C CA . VAL A 1 74 ? -2.073 4.519 1.066 1.00 96.75 74 VAL A CA 1
ATOM 633 C C . VAL A 1 74 ? -2.685 3.356 1.849 1.00 96.75 74 VAL A C 1
ATOM 635 O O . VAL A 1 74 ? -3.609 2.711 1.344 1.00 96.75 74 VAL A O 1
ATOM 638 N N . VAL A 1 75 ? -2.208 3.110 3.075 1.00 95.44 75 VAL A N 1
ATOM 639 C CA . VAL A 1 75 ? -2.758 2.068 3.957 1.00 95.44 75 VAL A CA 1
ATOM 640 C C . VAL A 1 75 ? -4.192 2.406 4.377 1.00 95.44 75 VAL A C 1
ATOM 642 O O . VAL A 1 75 ? -5.059 1.533 4.326 1.00 95.44 75 VAL A O 1
ATOM 645 N N . LEU A 1 76 ? -4.476 3.665 4.726 1.00 95.69 76 LEU A N 1
ATOM 646 C CA . LEU A 1 76 ? -5.834 4.121 5.049 1.00 95.69 76 LEU A CA 1
ATOM 647 C C . LEU A 1 76 ? -6.795 3.938 3.865 1.00 95.69 76 LEU A C 1
ATOM 649 O O . LEU A 1 76 ? -7.926 3.497 4.065 1.00 95.69 76 LEU A O 1
ATOM 653 N N . ASP A 1 77 ? -6.358 4.211 2.634 1.00 95.31 77 ASP A N 1
ATOM 654 C CA . ASP A 1 77 ? -7.153 3.959 1.425 1.00 95.31 77 ASP A CA 1
ATOM 655 C C . ASP A 1 77 ? -7.463 2.464 1.240 1.00 95.31 77 ASP A C 1
ATOM 657 O O . ASP A 1 77 ? -8.591 2.099 0.894 1.00 95.31 77 ASP A O 1
ATOM 661 N N . SER A 1 78 ? -6.488 1.585 1.493 1.00 92.38 78 SER A N 1
ATOM 662 C CA . SER A 1 78 ? -6.695 0.134 1.401 1.00 92.38 78 SER A CA 1
ATOM 663 C C . SER A 1 78 ? -7.675 -0.353 2.468 1.00 92.38 78 SER A C 1
ATOM 665 O O . SER A 1 78 ? -8.614 -1.087 2.157 1.00 92.38 78 SER A O 1
ATOM 667 N N . LEU A 1 79 ? -7.520 0.097 3.717 1.00 92.12 79 LEU A N 1
ATOM 668 C CA . LEU A 1 79 ? -8.449 -0.225 4.805 1.00 92.12 79 LEU A CA 1
ATOM 669 C C . LEU A 1 79 ? -9.865 0.284 4.502 1.00 92.12 79 LEU A C 1
ATOM 671 O O . LEU A 1 79 ? -10.829 -0.461 4.666 1.00 92.12 79 LEU A O 1
ATOM 675 N N . ALA A 1 80 ? -9.993 1.510 3.990 1.00 93.75 80 ALA A N 1
ATOM 676 C CA . ALA A 1 80 ? -11.269 2.083 3.570 1.00 93.75 80 ALA A CA 1
ATOM 677 C C . ALA A 1 80 ? -11.951 1.237 2.489 1.00 93.75 80 ALA A C 1
ATOM 679 O O . ALA A 1 80 ? -13.139 0.933 2.591 1.00 93.75 80 ALA A O 1
ATOM 680 N N . THR A 1 81 ? -11.192 0.831 1.470 1.00 91.31 81 THR A N 1
ATOM 681 C CA . THR A 1 81 ? -11.686 -0.013 0.374 1.00 91.31 81 THR A CA 1
ATOM 682 C C . THR A 1 81 ? -12.175 -1.360 0.901 1.00 91.31 81 THR A C 1
ATOM 684 O O . THR A 1 81 ? -13.283 -1.782 0.575 1.00 91.31 81 THR A O 1
ATOM 687 N N . ARG A 1 82 ? -11.405 -2.003 1.787 1.00 89.38 82 ARG A N 1
ATOM 688 C CA . ARG A 1 82 ? -11.791 -3.272 2.425 1.00 89.38 82 ARG A CA 1
ATOM 689 C C . ARG A 1 82 ? -13.075 -3.139 3.240 1.00 89.38 82 ARG A C 1
ATOM 691 O O . ARG A 1 82 ? -13.982 -3.948 3.065 1.00 89.38 82 ARG A O 1
ATOM 698 N N . ILE A 1 83 ? -13.176 -2.113 4.088 1.00 92.44 83 ILE A N 1
ATOM 699 C CA . ILE A 1 83 ? -14.382 -1.865 4.891 1.00 92.44 83 ILE A CA 1
ATOM 700 C C . ILE A 1 83 ? -15.584 -1.643 3.975 1.00 92.44 83 ILE A C 1
ATOM 702 O O . ILE A 1 83 ? -16.623 -2.265 4.175 1.00 92.44 83 ILE A O 1
ATOM 706 N N . ASN A 1 84 ? -15.447 -0.809 2.945 1.00 92.50 84 ASN A N 1
ATOM 707 C CA . ASN A 1 84 ? -16.536 -0.540 2.008 1.00 92.50 84 ASN A CA 1
ATOM 708 C C . ASN A 1 84 ? -16.962 -1.789 1.228 1.00 92.50 84 ASN A C 1
ATOM 710 O O . ASN A 1 84 ? -18.156 -1.985 1.028 1.00 92.50 84 ASN A O 1
ATOM 714 N N . ASN A 1 85 ? -16.028 -2.661 0.845 1.00 89.44 85 ASN A N 1
ATOM 715 C CA . ASN A 1 85 ? -16.357 -3.936 0.210 1.00 89.44 85 ASN A CA 1
ATOM 716 C C . ASN A 1 85 ? -17.164 -4.846 1.148 1.00 89.44 85 ASN A C 1
ATOM 718 O O . ASN A 1 85 ? -18.166 -5.407 0.716 1.00 89.44 85 ASN A O 1
ATOM 722 N N . ILE A 1 86 ? -16.784 -4.941 2.429 1.00 91.12 86 ILE A N 1
ATOM 723 C CA . ILE A 1 86 ? -17.553 -5.686 3.441 1.00 91.12 86 ILE A CA 1
ATOM 724 C C . ILE A 1 86 ? -18.954 -5.080 3.601 1.00 91.12 86 ILE A C 1
ATOM 726 O O . ILE A 1 86 ? -19.948 -5.802 3.625 1.00 91.12 86 ILE A O 1
ATOM 730 N N . VAL A 1 87 ? -19.049 -3.750 3.682 1.00 93.19 87 VAL A N 1
ATOM 731 C CA . VAL A 1 87 ? -20.333 -3.042 3.798 1.00 93.19 87 VAL A C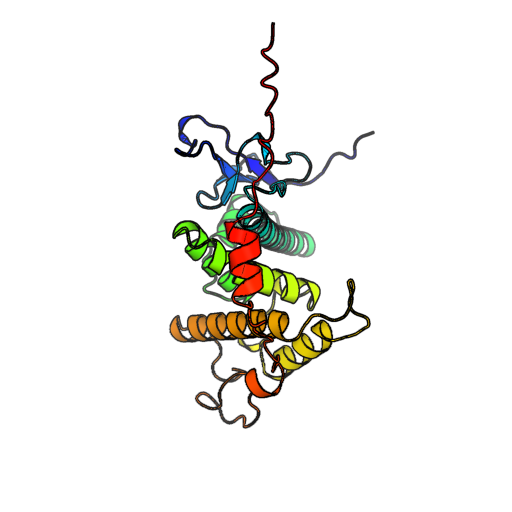A 1
ATOM 732 C C . VAL A 1 87 ? -21.228 -3.318 2.593 1.00 93.19 87 VAL A C 1
ATOM 734 O O . VAL A 1 87 ? -22.404 -3.633 2.771 1.00 93.19 87 VAL A O 1
ATOM 737 N N . ASN A 1 88 ? -20.682 -3.230 1.381 1.00 91.62 88 ASN A N 1
ATOM 738 C CA . ASN A 1 88 ? -21.427 -3.464 0.149 1.00 91.62 88 ASN A CA 1
ATOM 739 C C . ASN A 1 88 ? -21.876 -4.924 0.028 1.00 91.62 88 ASN A C 1
ATOM 741 O O . ASN A 1 88 ? -23.037 -5.153 -0.282 1.00 91.62 88 ASN A O 1
ATOM 745 N N . GLU A 1 89 ? -21.020 -5.893 0.368 1.00 91.44 89 GLU A N 1
ATOM 746 C CA . GLU A 1 89 ? -21.369 -7.321 0.362 1.00 91.44 89 GLU A CA 1
ATOM 747 C C . GLU A 1 89 ? -22.606 -7.608 1.231 1.00 91.44 89 GLU A C 1
ATOM 749 O O . GLU A 1 89 ? -23.535 -8.293 0.805 1.00 91.44 89 GLU A O 1
ATOM 754 N N . TYR A 1 90 ? -22.639 -7.074 2.455 1.00 93.75 90 TYR A N 1
ATOM 755 C CA . TYR A 1 90 ? -23.767 -7.283 3.369 1.00 93.75 90 TYR A CA 1
ATOM 756 C C . TYR A 1 90 ? -25.010 -6.522 2.925 1.00 93.75 90 TYR A C 1
ATOM 758 O O . TYR A 1 90 ? -26.121 -7.035 3.055 1.00 93.75 90 TYR A O 1
ATOM 766 N N . ARG A 1 91 ? -24.826 -5.323 2.363 1.00 91.75 91 ARG A N 1
ATOM 767 C CA . ARG A 1 91 ? -25.919 -4.525 1.812 1.00 91.75 91 ARG A CA 1
ATOM 768 C C . ARG A 1 91 ? -26.584 -5.223 0.625 1.00 91.75 91 ARG A C 1
ATOM 770 O O . ARG A 1 91 ? -27.804 -5.284 0.589 1.00 91.75 91 ARG A O 1
ATOM 777 N N . GLU A 1 92 ? -25.805 -5.760 -0.311 1.00 93.81 92 GLU A N 1
ATOM 778 C CA . GLU A 1 92 ? -26.307 -6.492 -1.484 1.00 93.81 92 GLU A CA 1
ATOM 779 C C . GLU A 1 92 ? -27.053 -7.770 -1.084 1.00 93.81 92 GLU A C 1
ATOM 781 O O . GLU A 1 92 ? -28.078 -8.101 -1.675 1.00 93.81 92 GLU A O 1
ATOM 786 N N . LYS A 1 93 ? -26.580 -8.462 -0.040 1.00 94.81 93 LYS A N 1
ATOM 787 C CA . LYS A 1 93 ? -27.215 -9.676 0.496 1.00 94.81 93 LYS A CA 1
ATOM 788 C C . LYS A 1 93 ? -28.378 -9.399 1.461 1.00 94.81 93 LYS A C 1
ATOM 790 O O . LYS A 1 93 ? -28.955 -10.351 1.978 1.00 94.81 93 LYS A O 1
ATOM 795 N N . ASN A 1 94 ? -28.711 -8.133 1.735 1.00 92.12 94 ASN A N 1
ATOM 796 C CA . ASN A 1 94 ? -29.685 -7.722 2.758 1.00 92.12 94 ASN A CA 1
ATOM 797 C C . ASN A 1 94 ? -29.429 -8.350 4.146 1.00 92.12 94 ASN A C 1
ATOM 799 O O . ASN A 1 94 ? -30.359 -8.696 4.874 1.00 92.12 94 ASN A O 1
ATOM 803 N N . LEU A 1 95 ? -28.157 -8.502 4.520 1.00 93.38 95 LEU A N 1
ATOM 804 C CA . LEU A 1 95 ? -27.746 -9.068 5.803 1.00 93.38 95 LEU A CA 1
ATOM 805 C C . LEU A 1 95 ? -27.459 -7.970 6.827 1.00 93.38 95 LEU A C 1
ATOM 807 O O . LEU A 1 95 ? -26.955 -6.894 6.502 1.00 93.38 95 LEU A O 1
ATOM 811 N N . ILE A 1 96 ? -27.711 -8.276 8.100 1.00 91.94 96 ILE A N 1
ATOM 812 C CA . ILE A 1 96 ? -27.339 -7.393 9.208 1.00 91.94 96 ILE A CA 1
ATOM 813 C C . ILE A 1 96 ? -25.813 -7.359 9.327 1.00 91.94 96 ILE A C 1
ATOM 815 O O . ILE A 1 96 ? -25.162 -8.391 9.488 1.00 91.94 96 ILE A O 1
ATOM 819 N N . LEU A 1 97 ? -25.249 -6.153 9.292 1.00 93.56 97 LEU A N 1
ATOM 820 C CA . LEU A 1 97 ? -23.830 -5.914 9.526 1.00 93.56 97 LEU A CA 1
ATOM 821 C C . LEU A 1 97 ? -23.609 -5.377 10.944 1.00 93.56 97 LEU A C 1
ATOM 823 O O . LEU A 1 97 ? -24.219 -4.385 11.337 1.00 93.56 97 LEU A O 1
ATOM 827 N N . THR A 1 98 ? -22.709 -6.005 11.701 1.00 94.62 98 THR A N 1
ATOM 828 C CA . THR A 1 98 ? -22.316 -5.574 13.052 1.00 94.62 98 THR A CA 1
ATOM 829 C C . THR A 1 98 ? -20.840 -5.179 13.089 1.00 94.62 98 THR A C 1
ATOM 831 O O . THR A 1 98 ? -20.047 -5.612 12.250 1.00 94.62 98 THR A O 1
ATOM 834 N N . ASN A 1 99 ? -20.438 -4.390 14.089 1.00 94.44 99 ASN A N 1
ATOM 835 C CA . ASN A 1 99 ? -19.035 -4.022 14.299 1.00 94.44 99 ASN A CA 1
ATOM 836 C C . ASN A 1 99 ? -18.142 -5.263 14.439 1.00 94.44 99 ASN A C 1
ATOM 838 O O . ASN A 1 99 ? -17.063 -5.303 13.859 1.00 94.44 99 ASN A O 1
ATOM 842 N N . ALA A 1 100 ? -18.607 -6.286 15.165 1.00 91.94 100 ALA A N 1
ATOM 843 C CA . ALA A 1 100 ? -17.871 -7.532 15.360 1.00 91.94 100 ALA A CA 1
ATOM 844 C C . ALA A 1 100 ? -17.631 -8.267 14.035 1.00 91.94 100 ALA A C 1
ATOM 846 O O . ALA A 1 100 ? -16.529 -8.748 13.805 1.00 91.94 100 ALA A O 1
ATOM 847 N N . ILE A 1 101 ? -18.620 -8.295 13.133 1.00 91.75 101 ILE A N 1
ATOM 848 C CA . ILE A 1 101 ? -18.456 -8.879 11.795 1.00 91.75 101 ILE A CA 1
ATOM 849 C C . ILE A 1 101 ? -17.380 -8.131 11.006 1.00 91.75 101 ILE A C 1
ATOM 851 O O . ILE A 1 101 ? -16.517 -8.770 10.413 1.00 91.75 101 ILE A O 1
ATOM 855 N N . VAL A 1 102 ? -17.406 -6.794 11.003 1.00 92.25 102 VAL A N 1
ATOM 856 C CA . VAL A 1 102 ? -16.408 -5.995 10.275 1.00 92.25 102 VAL A CA 1
ATOM 857 C C . VAL A 1 102 ? -15.017 -6.198 10.866 1.00 92.25 102 VAL A C 1
ATOM 859 O O . VAL A 1 102 ? -14.088 -6.492 10.121 1.00 92.25 102 VAL A O 1
ATOM 862 N N . ILE A 1 103 ? -14.873 -6.095 12.190 1.00 90.25 103 ILE A N 1
ATOM 863 C CA . ILE A 1 103 ? -13.597 -6.306 12.884 1.00 90.25 103 ILE A CA 1
ATOM 864 C C . ILE A 1 103 ? -13.079 -7.713 12.605 1.00 90.25 103 ILE A C 1
ATOM 866 O O . ILE A 1 103 ? -11.930 -7.850 12.205 1.00 90.25 103 ILE A O 1
ATOM 870 N N . ASN A 1 104 ? -13.924 -8.738 12.719 1.00 87.88 104 ASN A N 1
ATOM 871 C CA . ASN A 1 104 ? -13.535 -10.105 12.402 1.00 87.88 104 ASN A CA 1
ATOM 872 C C . ASN A 1 104 ? -13.171 -10.246 10.927 1.00 87.88 104 ASN A C 1
ATOM 874 O O . ASN A 1 104 ? -12.148 -10.829 10.650 1.00 87.88 104 ASN A O 1
ATOM 878 N N . LYS A 1 105 ? -13.894 -9.677 9.960 1.00 86.00 105 LYS A N 1
ATOM 879 C CA . LYS A 1 105 ? -13.484 -9.744 8.541 1.00 86.00 105 LYS A CA 1
ATOM 880 C C . LYS A 1 105 ? -12.208 -8.947 8.227 1.00 86.00 105 LYS A C 1
ATOM 882 O O . LYS A 1 105 ? -11.521 -9.256 7.257 1.00 86.00 105 LYS A O 1
ATOM 887 N N . LEU A 1 106 ? -11.879 -7.929 9.021 1.00 83.31 106 LEU A N 1
ATOM 888 C CA . LEU A 1 106 ? -10.608 -7.209 8.917 1.00 83.31 106 LEU A CA 1
ATOM 889 C C . LEU A 1 106 ? -9.447 -7.968 9.578 1.00 83.31 106 LEU A C 1
ATOM 891 O O . LEU A 1 106 ? -8.335 -7.915 9.052 1.00 83.31 106 LEU A O 1
ATOM 895 N N . ALA A 1 107 ? -9.716 -8.625 10.713 1.00 72.06 107 ALA A N 1
ATOM 896 C CA . ALA A 1 107 ? -8.751 -9.297 11.585 1.00 72.06 107 ALA A CA 1
ATOM 897 C C . ALA A 1 107 ? -8.571 -10.787 11.287 1.00 72.06 107 ALA A C 1
ATOM 899 O O . ALA A 1 107 ? -7.521 -11.339 11.615 1.00 72.06 107 ALA A O 1
ATOM 900 N N . LEU A 1 108 ? -9.574 -11.435 10.684 1.00 56.81 108 LEU A N 1
ATOM 901 C CA . LEU A 1 108 ? -9.455 -12.734 10.045 1.00 56.81 108 LEU A CA 1
ATOM 902 C C . LEU A 1 108 ? -8.332 -12.544 9.046 1.00 56.81 108 LEU A C 1
ATOM 904 O O . LEU A 1 108 ? -8.502 -11.916 7.998 1.00 56.81 108 LEU A O 1
ATOM 908 N N . LYS A 1 109 ? -7.167 -13.026 9.484 1.00 46.34 109 LYS A N 1
ATOM 909 C CA . LYS A 1 109 ? -5.977 -13.294 8.704 1.00 46.34 109 LYS A CA 1
ATOM 910 C C . LYS A 1 109 ? -6.408 -14.210 7.583 1.00 46.34 109 LYS A C 1
ATOM 912 O O . LYS A 1 109 ? -6.270 -15.425 7.626 1.00 46.34 109 LYS A O 1
ATOM 917 N N . VAL A 1 110 ? -6.952 -13.577 6.579 1.00 44.16 110 VAL A N 1
ATOM 918 C CA . VAL A 1 110 ? -6.814 -14.000 5.225 1.00 44.16 110 VAL A CA 1
ATOM 919 C C . VAL A 1 110 ? -5.318 -13.904 4.978 1.00 44.16 110 VAL A C 1
ATOM 921 O O . VAL A 1 110 ? -4.781 -12.833 4.708 1.00 44.16 110 VAL A O 1
ATOM 924 N N . SER A 1 111 ? -4.629 -15.007 5.219 1.00 42.47 111 SER A N 1
ATOM 925 C CA . SER A 1 111 ? -3.280 -15.256 4.759 1.00 42.47 111 SER A CA 1
ATOM 926 C C . SER A 1 111 ? -3.244 -14.994 3.251 1.00 42.47 111 SER A C 1
ATOM 928 O O . SER A 1 111 ? -3.509 -15.885 2.462 1.00 42.47 111 SER A O 1
ATOM 930 N N . GLY A 1 112 ? -3.026 -13.742 2.852 1.00 52.12 112 GLY A N 1
ATOM 931 C CA . GLY A 1 112 ? -2.919 -13.325 1.460 1.00 52.12 112 GLY A CA 1
ATOM 932 C C . GLY A 1 112 ? -3.962 -13.851 0.463 1.00 52.12 112 GLY A C 1
ATOM 933 O O . GLY A 1 112 ? -3.569 -14.128 -0.663 1.00 52.12 112 GLY A O 1
ATOM 934 N N . ASP A 1 113 ? -5.265 -13.928 0.773 1.00 69.25 113 ASP A N 1
ATOM 935 C CA . ASP A 1 113 ? -6.249 -14.279 -0.284 1.00 69.25 113 ASP A CA 1
ATOM 936 C C . ASP A 1 113 ? -6.175 -13.262 -1.433 1.00 69.25 113 ASP A C 1
ATOM 938 O O . ASP A 1 113 ? -6.428 -13.599 -2.589 1.00 69.25 113 ASP A O 1
ATOM 942 N N . THR A 1 114 ? -5.788 -12.015 -1.127 1.00 88.12 114 THR A N 1
ATOM 943 C CA . THR A 1 114 ? -5.516 -10.994 -2.136 1.00 88.12 114 THR A CA 1
ATOM 944 C C . THR A 1 114 ? -4.129 -10.387 -1.994 1.00 88.12 114 THR A C 1
ATOM 946 O O . THR A 1 114 ? -3.581 -10.218 -0.897 1.00 88.12 114 THR A O 1
ATOM 949 N N . VAL A 1 115 ? -3.570 -9.998 -3.138 1.00 93.06 115 VAL A N 1
ATOM 950 C CA . VAL A 1 115 ? -2.229 -9.408 -3.228 1.00 93.06 115 VAL A CA 1
ATOM 951 C C . VAL A 1 115 ? -2.165 -8.061 -2.510 1.00 93.06 115 VAL A C 1
ATOM 953 O O . VAL A 1 115 ? -1.144 -7.738 -1.902 1.00 93.06 115 VAL A O 1
ATOM 956 N N . GLU A 1 116 ? -3.253 -7.282 -2.528 1.00 93.31 116 GLU A N 1
ATOM 957 C CA . GLU A 1 116 ? -3.328 -6.014 -1.796 1.00 93.31 116 GLU A CA 1
ATOM 958 C C . GLU A 1 116 ? -3.229 -6.218 -0.283 1.00 93.31 116 GLU A C 1
ATOM 960 O O . GLU A 1 116 ? -2.445 -5.521 0.359 1.00 93.31 116 GLU A O 1
ATOM 965 N N . ASN A 1 117 ? -3.963 -7.177 0.287 1.00 89.94 117 ASN A N 1
ATOM 966 C CA . ASN A 1 117 ? -3.922 -7.426 1.730 1.00 89.94 117 ASN A CA 1
ATOM 967 C C . ASN A 1 117 ? -2.509 -7.803 2.176 1.00 89.94 117 ASN A C 1
ATOM 969 O O . ASN A 1 117 ? -1.971 -7.199 3.105 1.00 89.94 117 ASN A O 1
ATOM 973 N N . PHE A 1 118 ? -1.875 -8.724 1.448 1.00 92.44 118 PHE A N 1
ATOM 974 C CA . PHE A 1 118 ? -0.507 -9.137 1.734 1.00 92.44 118 PHE A CA 1
ATOM 975 C C . PHE A 1 118 ? 0.497 -7.979 1.591 1.00 92.44 118 PHE A C 1
ATOM 977 O O . PHE A 1 118 ? 1.401 -7.819 2.413 1.00 92.44 118 PHE A O 1
ATOM 984 N N . ALA A 1 119 ? 0.324 -7.117 0.584 1.00 95.12 119 ALA A N 1
ATOM 985 C CA . ALA A 1 119 ? 1.143 -5.918 0.415 1.00 95.12 119 ALA A CA 1
ATOM 986 C C . ALA A 1 119 ? 0.971 -4.922 1.571 1.00 95.12 119 ALA A C 1
ATOM 988 O O . ALA A 1 119 ? 1.966 -4.382 2.056 1.00 95.12 119 ALA A O 1
ATOM 989 N N . VAL A 1 12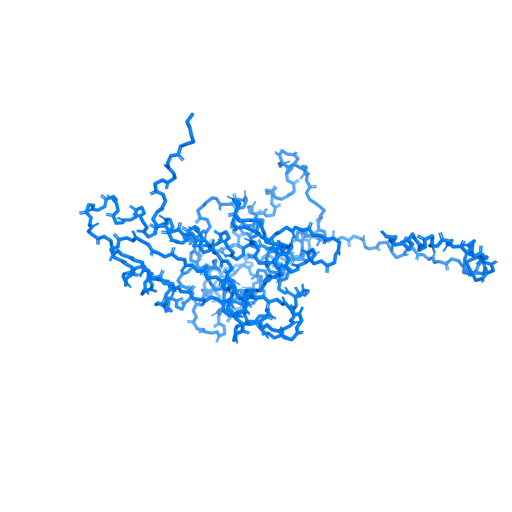0 ? -0.261 -4.685 2.030 1.00 93.94 120 VAL A N 1
ATOM 990 C CA . VAL A 1 120 ? -0.549 -3.789 3.161 1.00 93.94 120 VAL A CA 1
ATOM 991 C C . VAL A 1 120 ? 0.069 -4.322 4.449 1.00 93.94 120 VAL A C 1
ATOM 993 O O . VAL A 1 120 ? 0.725 -3.563 5.159 1.00 93.94 120 VAL A O 1
ATOM 996 N N . GLU A 1 121 ? -0.068 -5.617 4.732 1.00 91.88 121 GLU A N 1
ATOM 997 C CA . GLU A 1 121 ? 0.579 -6.244 5.890 1.00 91.88 121 GLU A CA 1
ATOM 998 C C . GLU A 1 121 ? 2.104 -6.134 5.811 1.00 91.88 121 GLU A C 1
ATOM 1000 O O . GLU A 1 121 ? 2.766 -5.813 6.800 1.00 91.88 121 GLU A O 1
ATOM 1005 N N . HIS A 1 122 ? 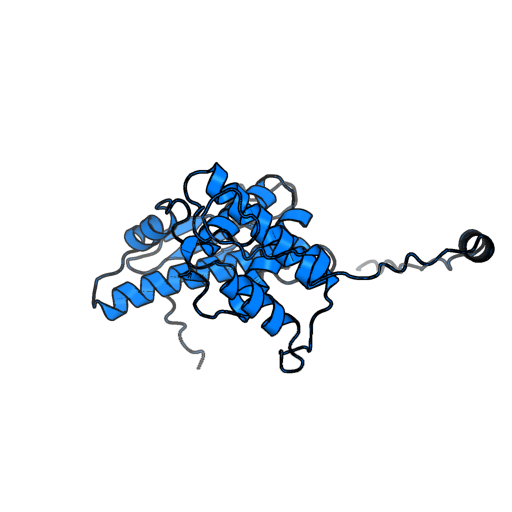2.681 -6.333 4.623 1.00 94.38 122 HIS A N 1
ATOM 1006 C CA . HIS A 1 122 ? 4.111 -6.138 4.418 1.00 94.38 122 HIS A CA 1
ATOM 1007 C C . HIS A 1 122 ? 4.536 -4.684 4.686 1.00 94.38 122 HIS A C 1
ATOM 1009 O O . HIS A 1 122 ? 5.524 -4.459 5.385 1.00 94.38 122 HIS A O 1
ATOM 1015 N N . ILE A 1 123 ? 3.775 -3.698 4.200 1.00 96.00 123 ILE A N 1
ATOM 1016 C CA . ILE A 1 123 ? 4.018 -2.270 4.457 1.00 96.00 123 ILE A CA 1
ATOM 1017 C C . ILE A 1 123 ? 3.931 -1.959 5.953 1.00 96.00 123 ILE A C 1
ATOM 1019 O O . ILE A 1 123 ? 4.829 -1.305 6.478 1.00 96.00 123 ILE A O 1
ATOM 1023 N N . LEU A 1 124 ? 2.896 -2.440 6.645 1.00 93.44 124 LEU A N 1
ATOM 1024 C CA . LEU A 1 124 ? 2.725 -2.235 8.086 1.00 93.44 124 LEU A CA 1
ATOM 1025 C C . LEU A 1 124 ? 3.902 -2.812 8.878 1.00 93.44 124 LEU A C 1
ATOM 1027 O O . LEU A 1 124 ? 4.446 -2.131 9.745 1.00 93.44 124 LEU A O 1
ATOM 1031 N N . ASN A 1 125 ? 4.375 -4.008 8.519 1.00 93.44 125 ASN A N 1
ATOM 1032 C CA . ASN A 1 125 ? 5.564 -4.603 9.131 1.00 93.44 125 ASN A CA 1
ATOM 1033 C C . ASN A 1 125 ? 6.829 -3.757 8.898 1.00 93.44 125 ASN A C 1
ATOM 1035 O O . ASN A 1 125 ? 7.621 -3.563 9.820 1.00 93.44 125 ASN A O 1
ATOM 1039 N N . LEU A 1 126 ? 7.016 -3.208 7.693 1.00 95.56 126 LEU A N 1
ATOM 1040 C CA . LEU A 1 126 ? 8.127 -2.293 7.408 1.00 95.56 126 LEU A CA 1
ATOM 1041 C C . LEU A 1 126 ? 8.018 -0.998 8.227 1.00 95.56 126 LEU A C 1
ATOM 1043 O O . LEU A 1 126 ? 9.025 -0.524 8.750 1.00 95.56 126 LEU A O 1
ATOM 1047 N N . VAL A 1 127 ? 6.814 -0.436 8.370 1.00 93.81 127 VAL A N 1
ATOM 1048 C CA . VAL A 1 127 ? 6.566 0.766 9.187 1.00 93.81 127 VAL A CA 1
ATOM 1049 C C . VAL A 1 127 ? 6.874 0.501 10.655 1.00 93.81 127 VAL A C 1
ATOM 1051 O O . VAL A 1 127 ? 7.607 1.280 11.267 1.00 93.81 127 VAL A O 1
ATOM 1054 N N . LYS A 1 128 ? 6.393 -0.621 11.194 1.00 92.56 128 LYS A N 1
ATOM 1055 C CA . LYS A 1 128 ? 6.662 -1.069 12.564 1.00 92.56 128 LYS A CA 1
ATOM 1056 C C . LYS A 1 128 ? 8.160 -1.222 12.839 1.00 92.56 128 LYS A C 1
ATOM 1058 O O . LYS A 1 128 ? 8.636 -0.829 13.899 1.00 92.56 128 LYS A O 1
ATOM 1063 N N . ASN A 1 129 ? 8.916 -1.702 11.853 1.00 92.94 129 ASN A N 1
ATOM 1064 C CA . ASN A 1 129 ? 10.377 -1.823 11.915 1.00 92.94 129 ASN A CA 1
ATOM 1065 C C . ASN A 1 129 ? 11.122 -0.512 11.583 1.00 92.94 129 ASN A C 1
ATOM 1067 O O . ASN A 1 129 ? 12.335 -0.525 11.381 1.00 92.94 129 ASN A O 1
ATOM 1071 N N . ASN A 1 130 ? 10.416 0.620 11.492 1.00 92.00 130 ASN A N 1
ATOM 1072 C CA . ASN A 1 130 ? 10.948 1.940 11.140 1.00 92.00 130 ASN A CA 1
ATOM 1073 C C . ASN A 1 130 ? 11.656 2.006 9.765 1.00 92.00 130 ASN A C 1
ATOM 1075 O O . ASN A 1 130 ? 12.475 2.887 9.505 1.00 92.00 130 ASN A O 1
ATOM 1079 N N . GLN A 1 131 ? 11.310 1.109 8.838 1.00 95.56 131 GLN A N 1
ATOM 1080 C CA . GLN A 1 131 ? 11.842 1.045 7.472 1.00 95.56 131 GLN A CA 1
ATOM 1081 C C . GLN A 1 131 ? 10.964 1.843 6.493 1.00 95.56 131 GLN A C 1
ATOM 1083 O O . GLN A 1 131 ? 10.505 1.329 5.470 1.00 95.56 131 GLN A O 1
ATOM 1088 N N . ILE A 1 132 ? 10.725 3.124 6.802 1.00 94.94 132 ILE A N 1
ATOM 1089 C CA . ILE A 1 132 ? 9.762 3.981 6.081 1.00 94.94 132 ILE A CA 1
ATOM 1090 C C . ILE A 1 132 ? 10.105 4.132 4.592 1.00 94.94 132 ILE A C 1
ATOM 1092 O O . ILE A 1 132 ? 9.207 4.088 3.754 1.00 94.94 132 ILE A O 1
ATOM 1096 N N . GLY A 1 133 ? 11.390 4.246 4.240 1.00 95.12 133 GLY A N 1
ATOM 1097 C CA . GLY A 1 133 ? 11.818 4.336 2.839 1.00 95.12 133 GLY A CA 1
ATOM 1098 C C . GLY A 1 133 ? 11.440 3.092 2.027 1.00 95.12 133 GLY A C 1
ATOM 1099 O O . GLY A 1 133 ? 10.904 3.210 0.928 1.00 95.12 133 GLY A O 1
ATOM 1100 N N . SER A 1 134 ? 11.636 1.897 2.592 1.00 96.75 134 SER A N 1
ATOM 1101 C CA . SER A 1 134 ? 11.204 0.640 1.969 1.00 96.75 134 SER A CA 1
ATOM 1102 C C . SER A 1 134 ? 9.681 0.552 1.899 1.00 96.75 134 SER A C 1
ATOM 1104 O O . SER A 1 134 ? 9.137 0.233 0.842 1.00 96.75 134 SER A O 1
ATOM 1106 N N . ALA A 1 135 ? 8.987 0.897 2.989 1.00 97.50 135 ALA A N 1
ATOM 1107 C CA . ALA A 1 135 ? 7.526 0.913 3.047 1.00 97.50 135 ALA A CA 1
ATOM 1108 C C . ALA A 1 135 ? 6.925 1.800 1.947 1.00 97.50 135 ALA A C 1
ATOM 1110 O O . ALA A 1 135 ? 5.986 1.392 1.265 1.00 97.50 135 ALA A O 1
ATOM 1111 N N . LYS A 1 136 ? 7.525 2.971 1.702 1.00 97.81 136 LYS A N 1
ATOM 1112 C CA . LYS A 1 136 ? 7.130 3.887 0.628 1.00 97.81 136 LYS A CA 1
ATOM 1113 C C . LYS A 1 136 ? 7.211 3.251 -0.749 1.00 97.81 136 LYS A C 1
ATOM 1115 O O . LYS A 1 136 ? 6.289 3.426 -1.537 1.00 97.81 136 LYS A O 1
ATOM 1120 N N . ILE A 1 137 ? 8.263 2.492 -1.045 1.00 98.00 137 ILE A N 1
ATOM 1121 C CA . ILE A 1 137 ? 8.403 1.836 -2.350 1.00 98.00 137 ILE A CA 1
ATOM 1122 C C . ILE A 1 137 ? 7.238 0.855 -2.590 1.00 98.00 137 ILE A C 1
ATOM 1124 O O . ILE A 1 137 ? 6.671 0.815 -3.686 1.00 98.00 137 ILE A O 1
ATOM 1128 N N . PHE A 1 138 ? 6.857 0.074 -1.576 1.00 98.31 138 PHE A N 1
ATOM 1129 C CA . PHE A 1 138 ? 5.711 -0.835 -1.674 1.00 98.31 138 PHE A CA 1
ATOM 1130 C C . PHE A 1 138 ? 4.373 -0.084 -1.703 1.00 98.31 138 PHE A C 1
ATOM 1132 O O . PHE A 1 138 ? 3.487 -0.465 -2.466 1.00 98.31 138 PHE A O 1
ATOM 1139 N N . ALA A 1 139 ? 4.238 1.013 -0.955 1.00 98.06 139 ALA A N 1
ATOM 1140 C CA . ALA A 1 139 ? 3.059 1.876 -1.002 1.00 98.06 139 ALA A CA 1
ATOM 1141 C C . ALA A 1 139 ? 2.875 2.515 -2.391 1.00 98.06 139 ALA A C 1
ATOM 1143 O O . ALA A 1 139 ? 1.766 2.535 -2.921 1.00 98.06 139 ALA A O 1
ATOM 1144 N N . GLU A 1 140 ? 3.958 2.967 -3.032 1.00 97.88 140 GLU A N 1
ATOM 1145 C CA . GLU A 1 140 ? 3.926 3.473 -4.4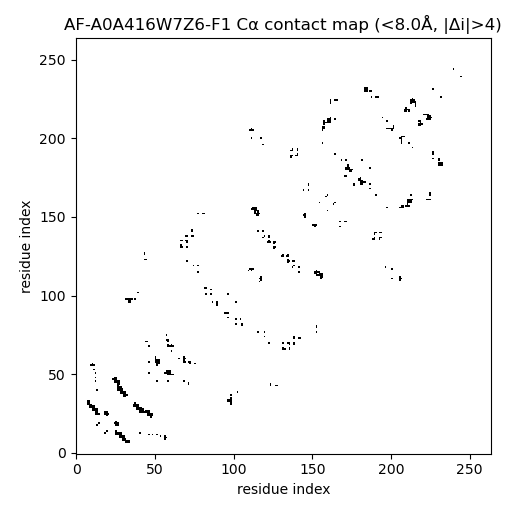07 1.00 97.88 140 GLU A CA 1
ATOM 1146 C C . GLU A 1 140 ? 3.515 2.367 -5.381 1.00 97.88 140 GLU A C 1
ATOM 1148 O O . GLU A 1 140 ? 2.639 2.580 -6.220 1.00 97.88 140 GLU A O 1
ATOM 1153 N N . MET A 1 141 ? 4.105 1.171 -5.273 1.00 98.12 141 MET A N 1
ATOM 1154 C CA . MET A 1 141 ? 3.695 0.010 -6.070 1.00 98.12 141 MET A CA 1
ATOM 1155 C C . MET A 1 141 ? 2.181 -0.234 -5.952 1.00 98.12 141 MET A C 1
ATOM 1157 O O . MET A 1 141 ? 1.513 -0.317 -6.984 1.00 98.12 141 MET A O 1
ATOM 1161 N N . LEU A 1 142 ? 1.643 -0.275 -4.730 1.00 97.50 142 LEU A N 1
ATOM 1162 C CA . LEU A 1 142 ? 0.213 -0.451 -4.464 1.00 97.50 142 LEU A CA 1
ATOM 1163 C C . LEU A 1 142 ? -0.637 0.665 -5.082 1.00 97.50 142 LEU A C 1
ATOM 1165 O O . LEU A 1 142 ? -1.600 0.390 -5.797 1.00 97.50 142 LEU A O 1
ATOM 1169 N N . TYR A 1 143 ? -0.248 1.923 -4.868 1.00 97.06 143 TYR A N 1
ATOM 1170 C CA . TYR A 1 143 ? -0.928 3.091 -5.427 1.00 97.06 143 TYR A CA 1
ATOM 1171 C C . TYR A 1 143 ? -1.080 2.989 -6.952 1.00 97.06 143 TYR A C 1
ATOM 1173 O O . TYR A 1 143 ? -2.174 3.174 -7.489 1.00 97.06 143 TYR A O 1
ATOM 1181 N N . TYR A 1 144 ? -0.001 2.643 -7.660 1.00 97.31 144 TYR A N 1
ATOM 1182 C CA . TYR A 1 144 ? -0.042 2.537 -9.118 1.00 97.31 144 TYR A CA 1
ATOM 1183 C C . TYR A 1 144 ? -0.786 1.299 -9.621 1.00 97.31 144 TYR A C 1
ATOM 1185 O O . TYR A 1 144 ? -1.364 1.375 -10.705 1.00 97.31 144 TYR A O 1
ATOM 1193 N N . LEU A 1 145 ? -0.788 0.193 -8.869 1.00 97.38 145 LEU A N 1
ATOM 1194 C CA . LEU A 1 145 ? -1.587 -0.990 -9.199 1.00 97.38 145 LEU A CA 1
ATOM 1195 C C . LEU A 1 145 ? -3.083 -0.685 -9.087 1.00 97.38 145 LEU A C 1
ATOM 1197 O O . LEU A 1 145 ? -3.805 -0.949 -10.039 1.00 97.38 145 LEU A O 1
ATOM 1201 N N . ARG A 1 146 ? -3.529 -0.015 -8.016 1.00 95.25 146 ARG A N 1
ATOM 1202 C CA . ARG A 1 146 ? -4.933 0.422 -7.864 1.00 95.25 146 ARG A CA 1
ATOM 1203 C C . ARG A 1 146 ? -5.376 1.403 -8.946 1.00 95.25 146 ARG A C 1
ATOM 1205 O O . ARG A 1 146 ? -6.510 1.357 -9.404 1.00 95.25 146 ARG A O 1
ATOM 1212 N N . LYS A 1 147 ? -4.481 2.304 -9.367 1.00 94.62 147 LYS A N 1
ATOM 1213 C CA . LYS A 1 147 ? -4.773 3.246 -10.460 1.00 94.62 147 LYS A CA 1
ATOM 1214 C C . LYS A 1 147 ? -4.874 2.548 -11.822 1.00 94.62 147 LYS A C 1
ATOM 1216 O O . LYS A 1 147 ? -5.529 3.061 -12.721 1.00 94.62 147 LYS A O 1
ATOM 1221 N N . PHE A 1 148 ? -4.182 1.424 -11.987 1.00 95.88 148 PHE A N 1
ATOM 1222 C CA . PHE A 1 148 ? -4.218 0.617 -13.203 1.00 95.88 148 PHE A CA 1
ATOM 1223 C C . PHE A 1 148 ? -5.432 -0.321 -13.240 1.00 95.88 148 PHE A C 1
ATOM 1225 O O . PHE A 1 148 ? -6.097 -0.395 -14.269 1.00 95.88 148 PHE A O 1
ATOM 1232 N N . ASP A 1 149 ? -5.716 -1.003 -12.133 1.00 96.00 149 ASP A N 1
ATOM 1233 C CA . ASP A 1 149 ? -6.794 -1.977 -11.994 1.00 96.00 149 ASP A CA 1
ATOM 1234 C C . ASP A 1 149 ? -7.706 -1.579 -10.824 1.00 96.00 149 ASP A C 1
ATOM 1236 O O . ASP A 1 149 ? -7.344 -1.689 -9.650 1.00 96.00 149 ASP A O 1
ATOM 1240 N N . SER A 1 150 ? -8.920 -1.132 -11.152 1.00 92.25 150 SER A N 1
ATOM 1241 C CA . SER A 1 150 ? -9.930 -0.724 -10.169 1.00 92.25 150 SER A CA 1
ATOM 1242 C C . SER A 1 150 ? -10.418 -1.876 -9.284 1.00 92.25 150 SER A C 1
ATOM 1244 O O . SER A 1 150 ? -10.949 -1.634 -8.200 1.00 92.25 150 SER A O 1
ATOM 1246 N N . HIS A 1 151 ? -10.213 -3.122 -9.711 1.00 91.12 151 HIS A N 1
ATOM 1247 C CA . HIS A 1 151 ? -10.580 -4.332 -8.980 1.00 91.12 151 HIS A CA 1
ATOM 1248 C C . HIS A 1 151 ? -9.370 -5.007 -8.324 1.00 91.12 151 HIS A C 1
ATOM 1250 O O . HIS A 1 151 ? -9.501 -6.126 -7.825 1.00 91.12 151 HIS A O 1
ATOM 1256 N N . PHE A 1 152 ? -8.217 -4.326 -8.255 1.00 93.75 152 PHE A N 1
ATOM 1257 C CA . PHE A 1 152 ? -6.985 -4.872 -7.679 1.00 93.75 152 PHE A CA 1
ATOM 1258 C C . PHE A 1 152 ? -7.169 -5.433 -6.261 1.00 93.75 152 PHE A C 1
ATOM 1260 O O . PHE A 1 152 ? -6.588 -6.458 -5.917 1.00 93.75 152 PHE A O 1
ATOM 1267 N N . CYS A 1 153 ? -8.045 -4.819 -5.459 1.00 88.69 153 CYS A N 1
ATOM 1268 C CA . CYS A 1 153 ? -8.354 -5.268 -4.098 1.00 88.69 153 CYS A CA 1
ATOM 1269 C C . CYS A 1 153 ? -8.890 -6.704 -3.999 1.00 88.69 153 CYS A C 1
ATOM 1271 O O . CYS A 1 153 ? -8.822 -7.299 -2.924 1.00 88.69 153 CYS A O 1
ATOM 1273 N N . LYS A 1 154 ? -9.414 -7.253 -5.102 1.00 88.19 154 LYS A N 1
ATOM 1274 C CA . LYS A 1 154 ? -9.961 -8.614 -5.206 1.00 88.19 154 LYS A CA 1
ATOM 1275 C C . LYS A 1 154 ? -8.996 -9.602 -5.869 1.00 88.19 154 LYS A C 1
ATOM 1277 O O . LYS A 1 154 ? -9.318 -10.782 -5.933 1.00 88.19 154 LYS A O 1
ATOM 1282 N N . LYS A 1 155 ? -7.854 -9.137 -6.387 1.00 92.38 155 LYS A N 1
ATOM 1283 C CA . LYS A 1 155 ? -6.915 -9.969 -7.147 1.00 92.38 155 LYS A CA 1
ATOM 1284 C C . LYS A 1 155 ? -6.161 -10.926 -6.237 1.00 92.38 155 LYS A C 1
ATOM 1286 O O . LYS A 1 155 ? -5.521 -10.483 -5.278 1.00 92.38 155 LYS A O 1
ATOM 1291 N N . CYS A 1 156 ? -6.201 -12.212 -6.566 1.00 92.62 156 CYS A N 1
ATOM 1292 C CA . CYS A 1 156 ? -5.402 -13.237 -5.902 1.00 92.62 156 CYS A CA 1
ATOM 1293 C C . CYS A 1 156 ? -4.004 -13.325 -6.534 1.00 92.62 156 CYS A C 1
ATOM 1295 O O . CYS A 1 156 ? -3.720 -12.698 -7.558 1.00 92.62 156 CYS A O 1
ATOM 1297 N N . PHE A 1 157 ? -3.098 -14.103 -5.938 1.00 92.88 157 PHE A N 1
ATOM 1298 C CA . PHE A 1 157 ? -1.746 -14.260 -6.486 1.00 92.88 157 PHE A CA 1
ATOM 1299 C C . PHE A 1 157 ? -1.732 -14.903 -7.875 1.00 92.88 157 PHE A C 1
ATOM 1301 O O . PHE A 1 157 ? -0.876 -14.548 -8.684 1.00 92.88 157 PHE A O 1
ATOM 1308 N N . ALA A 1 158 ? -2.682 -15.800 -8.161 1.00 91.81 158 ALA A N 1
ATOM 1309 C CA . ALA A 1 158 ? -2.780 -16.452 -9.461 1.00 91.81 158 ALA A CA 1
ATOM 1310 C C . ALA A 1 158 ? -3.091 -15.450 -10.588 1.00 91.81 158 ALA A C 1
ATOM 1312 O O . ALA A 1 158 ? -2.566 -15.596 -11.691 1.00 91.81 158 ALA A O 1
ATOM 1313 N N . ASP A 1 159 ? -3.857 -14.393 -10.293 1.00 94.50 159 ASP A N 1
ATOM 1314 C CA . ASP A 1 159 ? -4.209 -13.345 -11.258 1.00 94.50 159 ASP A CA 1
ATOM 1315 C C . ASP A 1 159 ? -3.014 -12.477 -11.686 1.00 94.50 159 ASP A C 1
ATOM 1317 O O . ASP A 1 159 ? -3.072 -11.809 -12.722 1.00 94.50 159 ASP A O 1
ATOM 1321 N N . ILE A 1 160 ? -1.937 -12.437 -10.892 1.00 95.69 160 ILE A N 1
ATOM 1322 C CA . ILE A 1 160 ? -0.745 -11.624 -11.180 1.00 95.69 160 ILE A CA 1
ATOM 1323 C C . ILE A 1 160 ? 0.218 -12.418 -12.062 1.00 95.69 160 ILE A C 1
ATOM 1325 O O . ILE A 1 160 ? 1.353 -12.724 -11.691 1.00 95.69 160 ILE A O 1
ATOM 1329 N N . ASP A 1 161 ? -0.260 -12.748 -13.255 1.00 94.44 161 ASP A N 1
ATOM 1330 C CA . ASP A 1 161 ? 0.474 -13.528 -14.238 1.00 94.44 161 ASP A CA 1
ATOM 1331 C C . ASP A 1 161 ? 1.359 -12.650 -15.148 1.00 94.44 161 ASP A C 1
ATOM 1333 O O . ASP A 1 161 ? 1.452 -11.422 -15.018 1.00 94.44 161 ASP A O 1
ATOM 1337 N N . PHE A 1 162 ? 2.042 -13.279 -16.109 1.00 95.00 162 PHE A N 1
ATOM 1338 C CA . PHE A 1 162 ? 2.884 -12.564 -17.071 1.00 95.00 162 PHE A CA 1
ATOM 1339 C C . PHE A 1 162 ? 2.100 -11.502 -17.857 1.00 95.00 162 PHE A C 1
ATOM 1341 O O . PHE A 1 162 ? 2.600 -10.388 -18.054 1.00 95.00 162 PHE A O 1
ATOM 1348 N N . ASN A 1 163 ? 0.877 -11.820 -18.289 1.00 95.75 163 ASN A N 1
ATOM 1349 C CA . ASN A 1 163 ? 0.057 -10.908 -19.079 1.00 95.75 163 ASN A CA 1
ATOM 1350 C C . ASN A 1 163 ? -0.365 -9.694 -18.253 1.00 95.75 163 ASN A C 1
ATOM 1352 O O . ASN A 1 163 ? -0.290 -8.568 -18.755 1.00 95.75 163 ASN A O 1
ATOM 1356 N N . TYR A 1 164 ? -0.713 -9.898 -16.982 1.00 97.56 164 TYR A N 1
ATOM 1357 C CA . TYR A 1 164 ? -1.011 -8.822 -16.046 1.00 97.56 164 TYR A CA 1
ATOM 1358 C C . TYR A 1 164 ? 0.176 -7.860 -15.900 1.00 97.56 164 TYR A C 1
ATOM 1360 O O . TYR A 1 164 ? 0.016 -6.645 -16.044 1.00 97.56 164 TYR A O 1
ATOM 1368 N N . VAL A 1 165 ? 1.394 -8.377 -15.694 1.00 97.69 165 VAL A N 1
ATOM 1369 C CA . VAL A 1 165 ? 2.598 -7.534 -15.548 1.00 97.69 165 VAL A CA 1
ATOM 1370 C C . VAL A 1 165 ? 2.913 -6.764 -16.839 1.00 97.69 165 VAL A C 1
ATOM 1372 O O . VAL A 1 165 ? 3.272 -5.584 -16.781 1.00 97.69 165 VAL A O 1
ATOM 1375 N N . VAL A 1 166 ? 2.738 -7.383 -18.012 1.00 97.31 166 VAL A N 1
ATOM 1376 C CA . VAL A 1 166 ? 2.906 -6.705 -19.312 1.00 97.31 166 VAL A CA 1
ATOM 1377 C C . VAL A 1 166 ? 1.837 -5.630 -19.530 1.00 97.31 166 VAL A C 1
ATOM 1379 O O . VAL A 1 166 ? 2.156 -4.542 -20.016 1.00 97.31 166 VAL A O 1
ATOM 1382 N N . ALA A 1 167 ? 0.581 -5.904 -19.177 1.00 97.81 167 ALA A N 1
ATOM 1383 C CA . ALA A 1 167 ? -0.509 -4.938 -19.276 1.00 97.81 167 ALA A CA 1
ATOM 1384 C C . ALA A 1 167 ? -0.269 -3.738 -18.349 1.00 97.81 167 ALA A C 1
ATOM 1386 O O . ALA A 1 167 ? -0.380 -2.590 -18.790 1.00 97.81 167 ALA A O 1
ATOM 1387 N N . PHE A 1 168 ? 0.166 -3.996 -17.112 1.00 98.06 168 PHE A N 1
ATOM 1388 C CA . PHE A 1 168 ? 0.568 -2.960 -16.168 1.00 98.06 168 PHE A CA 1
ATOM 1389 C C . PHE A 1 168 ? 1.703 -2.098 -16.735 1.00 98.06 168 PHE A C 1
ATOM 1391 O O . PHE A 1 168 ? 1.579 -0.873 -16.769 1.00 98.06 168 PHE A O 1
ATOM 1398 N N . GLU A 1 169 ? 2.783 -2.705 -17.242 1.00 97.56 169 GLU A N 1
ATOM 1399 C CA . GLU A 1 169 ? 3.890 -1.976 -17.877 1.00 97.56 169 GLU A CA 1
ATOM 1400 C C . GLU A 1 169 ? 3.389 -1.045 -18.993 1.00 97.56 169 GLU A C 1
ATOM 1402 O O . GLU A 1 169 ? 3.701 0.151 -18.991 1.00 97.56 169 GLU A O 1
ATOM 1407 N N . LYS A 1 170 ? 2.594 -1.581 -19.929 1.00 97.25 170 LYS A N 1
ATOM 1408 C CA . LYS A 1 170 ? 2.047 -0.822 -21.063 1.00 97.25 170 LYS A CA 1
ATOM 1409 C C . LYS A 1 170 ? 1.189 0.351 -20.592 1.00 97.25 170 LYS A C 1
ATOM 1411 O O . LYS A 1 170 ? 1.343 1.456 -21.108 1.00 97.25 170 LYS A O 1
ATOM 1416 N N . ALA A 1 171 ? 0.336 0.144 -19.591 1.00 97.31 171 ALA A N 1
ATOM 1417 C CA . ALA A 1 171 ? -0.496 1.204 -19.031 1.00 97.31 171 ALA A CA 1
ATOM 1418 C C . ALA A 1 171 ? 0.339 2.317 -18.375 1.00 97.31 171 ALA A C 1
ATOM 1420 O O . ALA A 1 171 ? 0.038 3.498 -18.548 1.00 97.31 171 ALA A O 1
ATOM 1421 N N . GLN A 1 172 ? 1.423 1.971 -17.670 1.00 96.88 172 GLN A N 1
ATOM 1422 C CA . GLN A 1 172 ? 2.309 2.966 -17.053 1.00 96.88 172 GLN A CA 1
ATOM 1423 C C . GLN A 1 172 ? 3.140 3.759 -18.081 1.00 96.88 172 GLN A C 1
ATOM 1425 O O . GLN A 1 172 ? 3.481 4.916 -17.821 1.00 96.88 172 GLN A O 1
ATOM 1430 N N . LEU A 1 173 ? 3.462 3.158 -19.232 1.00 96.75 173 LEU A N 1
ATOM 1431 C CA . LEU A 1 173 ? 4.177 3.797 -20.348 1.00 96.75 173 LEU A CA 1
ATOM 1432 C C . LEU A 1 173 ? 3.257 4.536 -21.330 1.00 96.75 173 LEU A C 1
ATOM 1434 O O . LEU A 1 173 ? 3.754 5.233 -22.212 1.00 96.75 173 LEU A O 1
ATOM 1438 N N . SER A 1 174 ? 1.939 4.380 -21.204 1.00 95.94 174 SER A N 1
ATOM 1439 C CA . SER A 1 174 ? 0.978 4.951 -22.145 1.00 95.94 174 SER A CA 1
ATOM 1440 C C . SER A 1 174 ? 1.016 6.486 -22.134 1.00 95.94 174 SER A C 1
ATOM 1442 O O . SER A 1 174 ? 0.901 7.085 -21.061 1.00 95.94 174 SER A O 1
ATOM 1444 N N . PRO A 1 175 ? 1.083 7.149 -23.305 1.00 93.94 175 PRO A N 1
ATOM 1445 C CA . PRO A 1 175 ? 0.935 8.601 -23.402 1.00 93.94 175 PRO A CA 1
ATOM 1446 C C . PRO A 1 175 ? -0.426 9.104 -22.907 1.00 93.94 175 PRO A C 1
ATOM 1448 O O . PRO A 1 175 ? -0.528 10.233 -22.444 1.00 93.94 175 PRO A O 1
ATOM 1451 N N . LYS A 1 176 ? -1.463 8.255 -22.974 1.00 92.25 176 LYS A N 1
ATOM 1452 C CA . LYS A 1 176 ? -2.836 8.573 -22.541 1.00 92.25 176 LYS A CA 1
ATOM 1453 C C . LYS A 1 176 ? -3.032 8.481 -21.024 1.00 92.25 176 LYS A C 1
ATOM 1455 O O . LYS A 1 176 ? -4.130 8.722 -20.533 1.00 92.25 176 LYS A O 1
ATOM 1460 N N . ARG A 1 177 ? -2.002 8.079 -20.274 1.00 92.44 177 ARG A N 1
ATOM 1461 C CA . ARG A 1 177 ? -2.060 8.001 -18.814 1.00 92.44 177 ARG A CA 1
ATOM 1462 C C . ARG A 1 177 ? -2.227 9.403 -18.227 1.00 92.44 177 ARG A C 1
ATOM 1464 O O . ARG A 1 177 ? -1.524 10.334 -18.607 1.00 92.44 177 ARG A O 1
ATOM 1471 N N . GLU A 1 178 ? -3.086 9.530 -17.224 1.00 88.12 178 GLU A N 1
ATOM 1472 C CA . GLU A 1 178 ? -3.211 10.760 -16.444 1.00 88.12 178 GLU A CA 1
ATOM 1473 C C . GLU A 1 178 ? -1.873 11.134 -15.770 1.00 88.12 178 GLU A C 1
ATOM 1475 O O . GLU A 1 178 ? -1.266 10.329 -15.050 1.00 88.12 178 GLU A O 1
ATOM 1480 N N . GLY A 1 179 ? -1.404 12.361 -16.013 1.00 87.38 179 GLY A N 1
ATOM 1481 C CA . GLY A 1 179 ? -0.069 12.821 -15.609 1.00 87.38 179 GLY A CA 1
ATOM 1482 C C . GLY A 1 179 ? 1.063 12.346 -16.530 1.00 87.38 179 GLY A C 1
ATOM 1483 O O . GLY A 1 179 ? 2.229 12.410 -16.144 1.00 87.38 179 GLY A O 1
ATOM 1484 N N . GLY A 1 180 ? 0.730 11.840 -17.721 1.00 92.88 180 GLY A N 1
ATOM 1485 C CA . GLY A 1 180 ? 1.672 11.439 -18.761 1.00 92.88 180 GLY A CA 1
ATOM 1486 C C . GLY A 1 180 ? 2.345 10.076 -18.536 1.00 92.88 180 GLY A C 1
ATOM 1487 O O . GLY A 1 180 ? 2.121 9.401 -17.519 1.00 92.88 180 GLY A O 1
ATOM 1488 N N . PRO A 1 181 ? 3.187 9.644 -19.491 1.00 95.00 181 PRO A N 1
ATOM 1489 C CA . PRO A 1 181 ? 3.904 8.378 -19.411 1.00 95.00 181 PRO A CA 1
ATOM 1490 C C . PRO A 1 181 ? 4.974 8.420 -18.313 1.00 95.00 181 PRO A C 1
ATOM 1492 O O . PRO A 1 181 ? 5.732 9.385 -18.178 1.00 95.00 181 PRO A O 1
ATOM 1495 N N . ARG A 1 182 ? 5.079 7.351 -17.518 1.00 94.88 182 ARG A N 1
ATOM 1496 C CA . ARG A 1 182 ? 6.091 7.265 -16.454 1.00 94.88 182 ARG A CA 1
ATOM 1497 C C . ARG A 1 182 ? 7.460 6.888 -17.011 1.00 94.88 182 ARG A C 1
ATOM 1499 O O . ARG A 1 182 ? 7.598 6.124 -17.963 1.00 94.88 182 ARG A O 1
ATOM 1506 N N . LYS A 1 183 ? 8.514 7.353 -16.334 1.00 94.12 183 LYS A N 1
ATOM 1507 C CA . LYS A 1 183 ? 9.895 6.950 -16.633 1.00 94.12 183 LYS A CA 1
ATOM 1508 C C . LYS A 1 183 ? 10.103 5.463 -16.325 1.00 94.12 183 LYS A C 1
ATOM 1510 O O . LYS A 1 183 ? 9.761 5.001 -15.234 1.00 94.12 183 LYS A O 1
ATOM 1515 N N . LYS A 1 184 ? 10.785 4.745 -17.229 1.00 94.50 184 LYS A N 1
ATOM 1516 C CA . LYS A 1 184 ? 11.109 3.308 -17.092 1.00 94.50 184 LYS A CA 1
ATOM 1517 C C . LYS A 1 184 ? 11.758 2.945 -15.753 1.00 94.50 184 LYS A C 1
ATOM 1519 O O . LYS A 1 184 ? 11.424 1.913 -15.185 1.00 94.50 184 LYS A O 1
ATOM 1524 N N . GLY A 1 185 ? 12.636 3.803 -15.225 1.00 93.06 185 GLY A N 1
ATOM 1525 C CA . GLY A 1 185 ? 13.293 3.582 -13.932 1.00 93.06 185 GLY A CA 1
ATOM 1526 C C . GLY A 1 185 ? 12.304 3.450 -12.767 1.00 93.06 185 GLY A C 1
ATOM 1527 O O . GLY A 1 185 ? 12.419 2.517 -11.980 1.00 93.06 185 GLY A O 1
ATOM 1528 N N . GLY A 1 186 ? 11.287 4.317 -12.705 1.00 93.31 186 GLY A N 1
ATOM 1529 C CA . GLY A 1 186 ? 10.251 4.255 -11.667 1.00 93.31 186 GLY A CA 1
ATOM 1530 C C . GLY A 1 186 ? 9.328 3.045 -11.823 1.00 93.31 186 GLY A C 1
ATOM 1531 O O . GLY A 1 186 ? 8.998 2.386 -10.844 1.00 93.31 186 GLY A O 1
ATOM 1532 N N . ILE A 1 187 ? 8.974 2.687 -13.062 1.00 96.56 187 ILE A N 1
ATOM 1533 C CA . ILE A 1 187 ? 8.194 1.467 -13.337 1.00 96.56 187 ILE A CA 1
ATOM 1534 C C . ILE A 1 187 ? 8.997 0.224 -12.917 1.00 96.56 187 ILE A C 1
ATOM 1536 O O . ILE A 1 187 ? 8.466 -0.668 -12.263 1.00 96.56 187 ILE A O 1
ATOM 1540 N N . SER A 1 188 ? 10.297 0.195 -13.225 1.00 96.12 188 SER A N 1
ATOM 1541 C CA . SER A 1 188 ? 11.210 -0.899 -12.869 1.00 96.12 188 SER A CA 1
ATOM 1542 C C . SER A 1 188 ? 11.342 -1.089 -11.359 1.00 96.12 188 SER A C 1
ATOM 1544 O O . SER A 1 188 ? 11.462 -2.221 -10.892 1.00 96.12 188 SER A O 1
ATOM 1546 N N . VAL A 1 189 ? 11.322 -0.004 -10.579 1.00 96.56 189 VAL A N 1
ATOM 1547 C CA . VAL A 1 189 ? 11.278 -0.085 -9.112 1.00 96.56 189 VAL A CA 1
ATOM 1548 C C . VAL A 1 189 ? 9.992 -0.784 -8.666 1.00 96.56 189 VAL A C 1
ATOM 1550 O O . VAL A 1 189 ? 10.083 -1.803 -7.989 1.00 96.56 189 VAL A O 1
ATOM 1553 N N . ASN A 1 190 ? 8.823 -0.340 -9.135 1.00 97.12 190 ASN A N 1
ATOM 1554 C CA . ASN A 1 190 ? 7.543 -0.946 -8.748 1.00 97.12 190 ASN A CA 1
ATOM 1555 C C . ASN A 1 190 ? 7.442 -2.430 -9.133 1.00 97.12 190 ASN A C 1
ATOM 1557 O O . ASN A 1 190 ? 6.995 -3.236 -8.323 1.00 97.12 190 ASN A O 1
ATOM 1561 N N . ILE A 1 191 ? 7.876 -2.812 -10.340 1.00 97.69 191 ILE A N 1
ATOM 1562 C CA . ILE A 1 191 ? 7.835 -4.218 -10.777 1.00 97.69 191 ILE A CA 1
ATOM 1563 C C . ILE A 1 191 ? 8.818 -5.079 -9.973 1.00 97.69 191 ILE A C 1
ATOM 1565 O O . ILE A 1 191 ? 8.513 -6.229 -9.660 1.00 97.69 191 ILE A O 1
ATOM 1569 N N . ARG A 1 192 ? 9.985 -4.544 -9.585 1.00 97.62 192 ARG A N 1
ATOM 1570 C CA . ARG A 1 192 ? 10.899 -5.260 -8.681 1.00 97.62 192 ARG A CA 1
ATOM 1571 C C . ARG A 1 192 ? 10.273 -5.473 -7.308 1.00 97.62 192 ARG A C 1
ATOM 1573 O O . ARG A 1 192 ? 10.411 -6.569 -6.777 1.00 97.62 192 ARG A O 1
ATOM 1580 N N . SER A 1 193 ? 9.570 -4.479 -6.777 1.00 97.88 193 SER A N 1
ATOM 1581 C CA . SER A 1 193 ? 8.837 -4.607 -5.515 1.00 97.88 193 SER A CA 1
ATOM 1582 C C . SER A 1 193 ? 7.720 -5.636 -5.615 1.00 97.88 193 SER A C 1
ATOM 1584 O O . SER A 1 193 ? 7.607 -6.479 -4.731 1.00 97.88 193 SER A O 1
ATOM 1586 N N . LEU A 1 194 ? 6.977 -5.654 -6.728 1.00 98.00 194 LEU A N 1
ATOM 1587 C CA . LEU A 1 194 ? 5.959 -6.674 -6.984 1.00 98.00 194 LEU A CA 1
ATOM 1588 C C . LEU A 1 194 ? 6.584 -8.070 -7.010 1.00 98.00 194 LEU A C 1
ATOM 1590 O O . LEU A 1 194 ? 6.108 -8.967 -6.327 1.00 98.00 194 LEU A O 1
ATOM 1594 N N . ARG A 1 195 ? 7.706 -8.244 -7.716 1.00 97.38 195 ARG A N 1
ATOM 1595 C CA . ARG A 1 195 ? 8.457 -9.507 -7.721 1.00 97.38 195 ARG A CA 1
ATOM 1596 C C . ARG A 1 195 ? 8.889 -9.934 -6.318 1.00 97.38 195 ARG A C 1
ATOM 1598 O O . ARG A 1 195 ? 8.745 -11.104 -5.978 1.00 97.38 195 ARG A O 1
ATOM 1605 N N . THR A 1 196 ? 9.422 -9.013 -5.515 1.00 97.62 196 THR A N 1
ATOM 1606 C CA . THR A 1 196 ? 9.809 -9.295 -4.124 1.00 97.62 196 THR A CA 1
ATOM 1607 C C . THR A 1 196 ? 8.603 -9.724 -3.294 1.00 97.62 196 THR A C 1
ATOM 1609 O O . THR A 1 196 ? 8.700 -10.699 -2.554 1.00 97.62 196 THR A O 1
ATOM 1612 N N . LEU A 1 197 ? 7.465 -9.046 -3.455 1.00 96.88 197 LEU A N 1
ATOM 1613 C CA . LEU A 1 197 ? 6.226 -9.384 -2.765 1.00 96.88 197 LEU A CA 1
ATOM 1614 C C . LEU A 1 197 ? 5.737 -10.792 -3.138 1.00 96.88 197 LEU A C 1
ATOM 1616 O O . LEU A 1 197 ? 5.472 -11.590 -2.247 1.00 96.88 197 LEU A O 1
ATOM 1620 N N . LEU A 1 198 ? 5.680 -11.119 -4.435 1.00 95.50 198 LEU A N 1
ATOM 1621 C CA . LEU A 1 198 ? 5.267 -12.447 -4.908 1.00 95.50 198 LEU A CA 1
ATOM 1622 C C . LEU A 1 198 ? 6.215 -13.549 -4.418 1.00 95.50 198 LEU A C 1
ATOM 1624 O O . LEU A 1 198 ? 5.761 -14.599 -3.979 1.00 95.50 198 LEU A O 1
ATOM 1628 N N . ASN A 1 199 ? 7.528 -13.304 -4.432 1.00 95.50 199 ASN A N 1
ATOM 1629 C CA . ASN A 1 199 ? 8.505 -14.249 -3.883 1.00 95.50 199 ASN A CA 1
ATOM 1630 C C . ASN A 1 199 ? 8.288 -14.499 -2.397 1.00 95.50 199 ASN A C 1
ATOM 1632 O O . ASN A 1 199 ? 8.388 -15.637 -1.946 1.00 95.50 199 ASN A O 1
ATOM 1636 N N . LYS A 1 200 ? 7.999 -13.436 -1.644 1.00 94.56 200 LYS A N 1
ATOM 1637 C CA . LYS A 1 200 ? 7.709 -13.554 -0.222 1.00 94.56 200 LYS A CA 1
ATOM 1638 C C . LYS A 1 200 ? 6.421 -14.345 0.012 1.00 94.56 200 LYS A C 1
ATOM 1640 O O . LYS A 1 200 ? 6.423 -15.229 0.851 1.00 94.56 200 LYS A O 1
ATOM 1645 N N . ALA A 1 201 ? 5.375 -14.103 -0.775 1.00 92.75 201 ALA A N 1
ATOM 1646 C CA . ALA A 1 201 ? 4.136 -14.873 -0.702 1.00 92.75 201 ALA A CA 1
ATOM 1647 C C . ALA A 1 201 ? 4.349 -16.368 -1.003 1.00 92.75 201 ALA A C 1
ATOM 1649 O O . ALA A 1 201 ? 3.787 -17.216 -0.316 1.00 92.75 201 ALA A O 1
ATOM 1650 N N . ILE A 1 202 ? 5.185 -16.705 -1.993 1.00 92.19 202 ILE A N 1
ATOM 1651 C CA . ILE A 1 202 ? 5.559 -18.099 -2.288 1.00 92.19 202 ILE A CA 1
ATOM 1652 C C . ILE A 1 202 ? 6.312 -18.720 -1.104 1.00 92.19 202 ILE A C 1
ATOM 1654 O O . ILE A 1 202 ? 6.004 -19.839 -0.710 1.00 92.19 202 ILE A O 1
ATOM 1658 N N . ALA A 1 203 ? 7.271 -17.998 -0.517 1.00 92.44 203 ALA A N 1
ATOM 1659 C CA . ALA A 1 203 ? 8.011 -18.472 0.655 1.00 92.44 203 ALA A CA 1
ATOM 1660 C C . ALA A 1 203 ? 7.108 -18.668 1.887 1.00 92.44 203 ALA A C 1
ATOM 1662 O O . ALA A 1 203 ? 7.321 -19.600 2.655 1.00 92.44 203 ALA A O 1
ATOM 1663 N N . ASP A 1 204 ? 6.087 -17.822 2.034 1.00 90.56 204 ASP A N 1
ATOM 1664 C CA . ASP A 1 204 ? 5.094 -17.885 3.108 1.00 90.56 204 ASP A CA 1
ATOM 1665 C C . ASP A 1 204 ? 3.962 -18.910 2.799 1.00 90.56 204 ASP A C 1
ATOM 1667 O O . ASP A 1 204 ? 3.025 -19.043 3.583 1.00 90.56 204 ASP A O 1
ATOM 1671 N N . GLY A 1 205 ? 4.034 -19.648 1.677 1.00 88.56 205 GLY A N 1
ATOM 1672 C CA . GLY A 1 205 ? 3.131 -20.760 1.331 1.00 88.56 205 GLY A CA 1
ATOM 1673 C C . GLY A 1 205 ? 1.769 -20.374 0.734 1.00 88.56 205 GLY A C 1
ATOM 1674 O O . GLY A 1 205 ? 0.920 -21.239 0.548 1.00 88.56 205 GLY A O 1
ATOM 1675 N N . ILE A 1 206 ? 1.556 -19.095 0.423 1.00 88.88 206 ILE A N 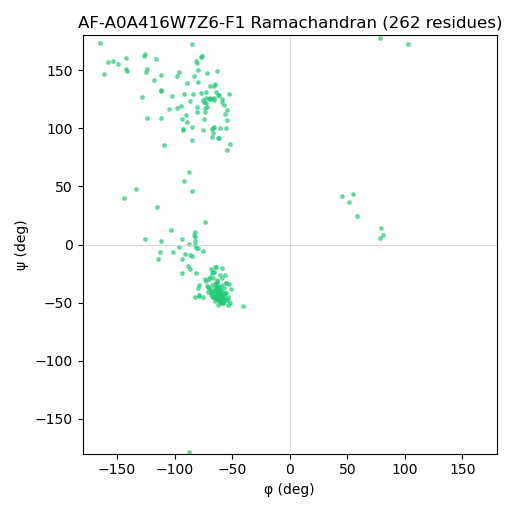1
ATOM 1676 C CA . ILE A 1 206 ? 0.272 -18.537 -0.055 1.00 88.88 206 ILE A CA 1
ATOM 1677 C C . ILE A 1 206 ? 0.328 -18.016 -1.498 1.00 88.88 206 ILE A C 1
ATOM 1679 O O . ILE A 1 206 ? -0.696 -17.701 -2.098 1.00 88.88 206 ILE A O 1
ATOM 1683 N N . GLY A 1 207 ? 1.531 -17.877 -2.057 1.00 87.75 207 GLY A N 1
ATOM 1684 C CA . GLY A 1 207 ? 1.738 -17.415 -3.426 1.00 87.75 207 GLY A CA 1
ATOM 1685 C C . GLY A 1 207 ? 1.425 -18.484 -4.477 1.00 87.75 207 GLY A C 1
ATOM 1686 O O . GLY A 1 207 ? 1.424 -19.677 -4.192 1.00 87.75 207 GLY A O 1
ATOM 1687 N N . CYS A 1 208 ? 1.228 -18.053 -5.726 1.00 88.81 208 CYS A N 1
ATOM 1688 C CA . CYS A 1 208 ? 1.032 -18.954 -6.861 1.00 88.81 208 CYS A CA 1
ATOM 1689 C C . CYS A 1 208 ? 2.343 -19.145 -7.635 1.00 88.81 208 CYS A C 1
ATOM 1691 O O . CYS A 1 208 ? 2.907 -18.196 -8.185 1.00 88.81 208 CYS A O 1
ATOM 1693 N N . THR A 1 209 ? 2.828 -20.382 -7.674 1.00 90.19 209 THR A N 1
ATOM 1694 C CA . THR A 1 209 ? 4.020 -20.807 -8.419 1.00 90.19 209 THR A CA 1
ATOM 1695 C C . THR A 1 209 ? 3.734 -21.000 -9.909 1.00 90.19 209 THR A C 1
ATOM 1697 O O . THR A 1 209 ? 4.578 -20.666 -10.738 1.00 90.19 209 THR A O 1
ATOM 1700 N N . GLU A 1 210 ? 2.535 -21.470 -10.260 1.00 88.75 210 GLU A N 1
ATOM 1701 C CA . GLU A 1 210 ? 2.145 -21.812 -11.636 1.00 88.75 210 GLU A CA 1
ATOM 1702 C C . GLU A 1 210 ? 2.043 -20.592 -12.559 1.00 88.75 210 GLU A C 1
ATOM 1704 O O . GLU A 1 210 ? 2.500 -20.630 -13.702 1.00 88.75 210 GLU A O 1
ATOM 1709 N N . THR A 1 211 ? 1.475 -19.488 -12.067 1.00 90.38 211 THR A N 1
ATOM 1710 C CA . THR A 1 211 ? 1.312 -18.255 -12.854 1.00 90.38 211 THR A CA 1
ATOM 1711 C C . THR A 1 211 ? 2.456 -17.261 -12.659 1.00 90.38 211 THR A C 1
ATOM 1713 O O . THR A 1 211 ? 2.426 -16.164 -13.225 1.00 90.38 211 THR A O 1
ATOM 1716 N N . TYR A 1 212 ? 3.492 -17.636 -11.899 1.00 93.81 212 TYR A N 1
ATOM 1717 C CA . TYR A 1 212 ? 4.566 -16.739 -11.492 1.00 93.81 212 TYR A CA 1
ATOM 1718 C C . TYR A 1 212 ? 5.276 -16.077 -12.696 1.00 93.81 212 TYR A C 1
ATOM 1720 O O . TYR A 1 212 ? 5.888 -16.761 -13.519 1.00 93.81 212 TYR A O 1
ATOM 1728 N N . PRO A 1 213 ? 5.285 -14.733 -12.806 1.00 94.06 213 PRO A N 1
ATOM 1729 C CA . PRO A 1 213 ? 5.652 -14.067 -14.059 1.00 94.06 213 PRO A CA 1
ATOM 1730 C C . PRO A 1 213 ? 7.157 -13.852 -14.269 1.00 94.06 213 PRO A C 1
ATOM 1732 O O . PRO A 1 213 ? 7.568 -13.419 -15.348 1.00 94.06 213 PRO A O 1
ATOM 1735 N N . PHE A 1 214 ? 8.000 -14.082 -13.257 1.00 94.44 214 PHE A N 1
ATOM 1736 C CA . PHE A 1 214 ? 9.408 -13.652 -13.281 1.00 94.44 214 PHE A CA 1
ATOM 1737 C C . PHE A 1 214 ? 10.431 -14.797 -13.356 1.00 94.44 214 PHE A C 1
ATOM 1739 O O . PHE A 1 214 ? 11.634 -14.527 -13.306 1.00 94.44 214 PHE A O 1
ATOM 1746 N N . SER A 1 215 ? 9.998 -16.056 -13.456 1.00 88.62 215 SER A N 1
ATOM 1747 C CA . SER A 1 215 ? 10.889 -17.218 -13.571 1.00 88.62 215 SER A CA 1
ATOM 1748 C C . SER A 1 215 ? 10.155 -18.437 -14.123 1.00 88.62 215 SER A C 1
ATOM 1750 O O . SER A 1 215 ? 9.000 -18.655 -13.785 1.00 88.62 215 SER A O 1
ATOM 1752 N N . THR A 1 216 ? 10.864 -19.266 -14.887 1.00 80.75 216 THR A N 1
ATOM 1753 C CA . THR A 1 216 ? 10.429 -20.604 -15.323 1.00 80.75 216 THR A CA 1
ATOM 1754 C C . THR A 1 216 ? 10.646 -21.689 -14.266 1.00 80.75 216 THR A C 1
ATOM 1756 O O . THR A 1 216 ? 10.280 -22.833 -14.493 1.00 80.75 216 THR A O 1
ATOM 1759 N N . LYS A 1 217 ? 11.243 -21.371 -13.105 1.00 81.44 217 LYS A N 1
ATOM 1760 C CA . LYS A 1 217 ? 11.599 -22.368 -12.074 1.00 81.44 217 LYS A CA 1
ATOM 1761 C C . LYS A 1 217 ? 10.404 -23.206 -11.594 1.00 81.44 217 LYS A C 1
ATOM 1763 O O . LYS A 1 217 ? 10.597 -24.309 -11.098 1.00 81.44 217 LYS A O 1
ATOM 1768 N N . TYR A 1 218 ? 9.200 -22.659 -11.692 1.00 73.12 218 TYR A N 1
ATOM 1769 C CA . TYR A 1 218 ? 8.028 -23.139 -10.976 1.00 73.12 218 TYR A CA 1
ATOM 1770 C C . TYR A 1 218 ? 6.935 -23.753 -11.861 1.00 73.12 218 TYR A C 1
ATOM 1772 O O . TYR A 1 218 ? 5.973 -24.288 -11.320 1.00 73.12 218 TYR A O 1
ATOM 1780 N N . GLY A 1 219 ? 7.054 -23.697 -13.191 1.00 65.12 219 GLY A N 1
ATOM 1781 C CA . GLY A 1 219 ? 5.994 -24.167 -14.082 1.00 65.12 219 GLY A CA 1
ATOM 1782 C C . GLY A 1 219 ? 6.440 -24.364 -15.534 1.00 65.12 219 GLY A C 1
ATOM 1783 O O . GLY A 1 219 ? 7.554 -23.990 -15.897 1.00 65.12 219 GLY A O 1
ATOM 1784 N N . PRO A 1 220 ? 5.564 -24.927 -16.385 1.00 63.28 220 PRO A N 1
ATOM 1785 C CA . PRO A 1 220 ? 5.880 -25.290 -17.771 1.00 63.28 220 PRO A CA 1
ATOM 1786 C C . PRO A 1 220 ? 5.943 -24.089 -18.732 1.00 63.28 220 PRO A C 1
ATOM 1788 O O . PRO A 1 220 ? 6.266 -24.247 -19.907 1.00 63.28 220 PRO A O 1
ATOM 1791 N N . ARG A 1 221 ? 5.601 -22.881 -18.264 1.00 65.75 221 ARG A N 1
ATOM 1792 C CA . ARG A 1 221 ? 5.529 -21.671 -19.091 1.00 65.75 221 ARG A CA 1
ATOM 1793 C C . ARG A 1 221 ? 6.932 -21.190 -19.468 1.00 65.75 221 ARG A C 1
ATOM 1795 O O . ARG A 1 221 ? 7.776 -21.006 -18.599 1.00 65.75 221 ARG A O 1
ATOM 1802 N N . THR A 1 222 ? 7.155 -20.910 -20.750 1.00 71.62 222 THR A N 1
ATOM 1803 C CA . THR A 1 222 ? 8.434 -20.402 -21.287 1.00 71.62 222 THR A CA 1
ATOM 1804 C C . THR A 1 222 ? 8.572 -18.879 -21.232 1.00 71.62 222 THR A C 1
ATOM 1806 O O . THR A 1 222 ? 9.688 -18.355 -21.258 1.00 71.62 222 THR A O 1
ATOM 1809 N N . ASP A 1 223 ? 7.458 -18.149 -21.144 1.00 80.12 223 ASP A N 1
ATOM 1810 C CA . ASP A 1 223 ? 7.458 -16.686 -21.168 1.00 80.12 223 ASP A CA 1
ATOM 1811 C C . ASP A 1 223 ? 7.805 -16.090 -19.802 1.00 80.12 223 ASP A C 1
ATOM 1813 O O . ASP A 1 223 ? 7.041 -16.189 -18.843 1.00 80.12 223 ASP A O 1
ATOM 1817 N N . ILE A 1 224 ? 8.954 -15.412 -19.729 1.00 90.06 224 ILE A N 1
ATOM 1818 C CA . ILE A 1 224 ? 9.430 -14.740 -18.515 1.00 90.06 224 ILE A CA 1
ATOM 1819 C C . ILE A 1 224 ? 9.398 -13.222 -18.694 1.00 90.06 224 ILE A C 1
ATOM 1821 O O . ILE A 1 224 ? 9.940 -12.660 -19.656 1.00 90.06 224 ILE A O 1
ATOM 1825 N N . TYR A 1 225 ? 8.858 -12.517 -17.701 1.00 92.56 225 TYR A N 1
ATOM 1826 C CA . TYR A 1 225 ? 8.985 -11.070 -17.617 1.00 92.56 225 TYR A CA 1
ATOM 1827 C C . TYR A 1 225 ? 10.395 -10.673 -17.153 1.00 92.56 225 TYR A C 1
ATOM 1829 O O . TYR A 1 225 ? 10.720 -10.646 -15.963 1.00 92.56 225 TYR A O 1
ATOM 1837 N N . VAL A 1 226 ? 11.261 -10.315 -18.105 1.00 93.38 226 VAL A N 1
ATOM 1838 C CA . VAL A 1 226 ? 12.632 -9.870 -17.812 1.00 93.38 226 VAL A CA 1
ATOM 1839 C C . VAL A 1 226 ? 12.696 -8.345 -17.673 1.00 93.38 226 VAL A C 1
ATOM 1841 O O . VAL A 1 226 ? 12.810 -7.609 -18.659 1.00 93.38 226 VAL A O 1
ATOM 1844 N N . ILE A 1 227 ? 12.682 -7.871 -16.423 1.00 92.12 227 ILE A N 1
ATOM 1845 C CA . ILE A 1 227 ? 12.666 -6.439 -16.060 1.00 92.12 227 ILE A CA 1
ATOM 1846 C C . ILE A 1 227 ? 13.813 -5.662 -16.727 1.00 92.12 227 ILE A C 1
ATOM 1848 O O . ILE A 1 227 ? 13.600 -4.582 -17.275 1.00 92.12 227 ILE A O 1
ATOM 1852 N N . THR A 1 228 ? 15.033 -6.208 -16.714 1.00 89.06 228 THR A N 1
ATOM 1853 C CA . THR A 1 228 ? 16.233 -5.534 -17.244 1.00 89.06 228 THR A CA 1
ATOM 1854 C C . THR A 1 228 ? 16.200 -5.339 -18.756 1.00 89.06 228 THR A C 1
ATOM 1856 O O . THR A 1 228 ? 16.788 -4.377 -19.243 1.00 89.06 228 THR A O 1
ATOM 1859 N N . LYS A 1 229 ? 15.508 -6.213 -19.498 1.00 89.31 229 LYS A N 1
ATOM 1860 C CA . LYS A 1 229 ? 15.345 -6.093 -20.953 1.00 89.31 229 LYS A CA 1
ATOM 1861 C C . LYS A 1 229 ? 14.273 -5.058 -21.302 1.00 89.31 229 LYS A C 1
ATOM 1863 O O . LYS A 1 229 ? 14.493 -4.211 -22.161 1.00 89.31 229 LYS A O 1
ATOM 1868 N N . ARG A 1 230 ? 13.138 -5.090 -20.600 1.00 91.62 230 ARG A N 1
ATOM 1869 C CA . ARG A 1 230 ? 11.955 -4.261 -20.899 1.00 91.62 230 ARG A CA 1
ATOM 1870 C C . ARG A 1 230 ? 12.087 -2.817 -20.398 1.00 91.62 230 ARG A C 1
ATOM 1872 O O . ARG A 1 230 ? 11.843 -1.850 -21.127 1.00 91.62 230 ARG A O 1
ATOM 1879 N N . LEU A 1 231 ? 12.590 -2.660 -19.174 1.00 90.62 231 LEU A N 1
ATOM 1880 C CA . LEU A 1 231 ? 12.631 -1.389 -18.447 1.00 90.62 231 LEU A CA 1
ATOM 1881 C C . LEU A 1 231 ? 14.053 -0.881 -18.188 1.00 90.62 231 LEU A C 1
ATOM 1883 O O . LEU A 1 231 ? 14.314 -0.215 -17.184 1.00 90.62 231 LEU A O 1
ATOM 1887 N N . LYS A 1 232 ? 14.985 -1.161 -19.107 1.00 84.69 232 LYS A N 1
ATOM 1888 C CA . LYS A 1 232 ? 16.346 -0.616 -19.046 1.00 84.69 232 LYS A CA 1
ATOM 1889 C C . LYS A 1 232 ? 16.300 0.915 -19.055 1.00 84.69 232 LYS A C 1
ATOM 1891 O O . LYS A 1 232 ? 15.784 1.524 -19.993 1.00 84.69 232 LYS A O 1
ATOM 1896 N N . SER A 1 233 ? 16.875 1.537 -18.032 1.00 80.69 233 SER A N 1
ATOM 1897 C CA . SER A 1 233 ? 17.117 2.979 -17.983 1.00 80.69 233 SER A CA 1
ATOM 1898 C C . SER A 1 233 ? 18.616 3.247 -18.036 1.00 80.69 233 SER A C 1
ATOM 1900 O O . SER A 1 233 ? 19.374 2.644 -17.277 1.00 80.69 233 SER A O 1
ATOM 1902 N N . LYS A 1 234 ? 19.055 4.168 -18.899 1.00 74.81 234 LYS A N 1
ATOM 1903 C CA . LYS A 1 234 ? 20.429 4.678 -18.855 1.00 74.81 234 LYS A CA 1
ATOM 1904 C C . LYS A 1 234 ? 20.547 5.615 -17.651 1.00 74.81 234 LYS A C 1
ATOM 1906 O O . LYS A 1 234 ? 19.850 6.624 -17.594 1.00 74.81 234 LYS A O 1
ATOM 1911 N N . SER A 1 235 ? 21.393 5.269 -16.685 1.00 67.75 235 SER A N 1
ATOM 1912 C CA . SER A 1 235 ? 21.753 6.188 -15.607 1.00 67.75 235 SER A CA 1
ATOM 1913 C C . SER A 1 235 ? 22.814 7.144 -16.135 1.00 67.75 235 SER A C 1
ATOM 1915 O O . SER A 1 235 ? 23.897 6.699 -16.508 1.00 67.75 235 SER A O 1
ATOM 1917 N N . ARG A 1 236 ? 22.530 8.446 -16.163 1.00 68.75 236 ARG A N 1
ATOM 1918 C CA . ARG A 1 236 ? 23.564 9.463 -16.372 1.00 68.75 236 ARG A CA 1
ATOM 1919 C C . ARG A 1 236 ? 24.094 9.824 -14.990 1.00 68.75 236 ARG A C 1
ATOM 1921 O O . ARG A 1 236 ? 23.377 10.450 -14.221 1.00 68.75 236 ARG A O 1
ATOM 1928 N N . LYS A 1 237 ? 25.298 9.365 -14.650 1.00 70.56 237 LYS A N 1
ATOM 1929 C CA . LYS A 1 237 ? 26.034 9.883 -13.491 1.00 70.56 237 LYS A CA 1
ATOM 1930 C C . LYS A 1 237 ? 26.769 11.130 -13.988 1.00 70.56 237 LYS A C 1
ATOM 1932 O O . LYS A 1 237 ? 27.722 10.956 -14.747 1.00 70.56 237 LYS A O 1
ATOM 1937 N N . PRO A 1 238 ? 26.291 12.356 -13.718 1.00 73.12 238 PRO A N 1
ATOM 1938 C CA . PRO A 1 238 ? 27.051 13.534 -14.105 1.00 73.12 238 PRO A CA 1
ATOM 1939 C C . PRO A 1 238 ? 28.399 13.494 -13.379 1.00 73.12 238 PRO A C 1
ATOM 1941 O O . PRO A 1 238 ? 28.446 13.277 -12.170 1.00 73.12 238 PRO A O 1
ATOM 1944 N N . LEU A 1 239 ? 29.488 13.644 -14.133 1.00 83.44 239 LEU A N 1
ATOM 1945 C CA . LEU A 1 239 ? 30.791 13.939 -13.553 1.00 83.44 239 LEU A CA 1
ATOM 1946 C C . LEU A 1 239 ? 30.688 15.332 -12.932 1.00 83.44 239 LEU A C 1
ATOM 1948 O O . LEU A 1 239 ? 30.283 16.264 -13.624 1.00 83.44 239 LEU A O 1
ATOM 1952 N N . VAL A 1 240 ? 31.027 15.461 -11.653 1.00 83.94 240 VAL A N 1
ATOM 1953 C CA . VAL A 1 240 ? 31.173 16.766 -11.005 1.00 83.94 240 VAL A CA 1
ATOM 1954 C C . VAL A 1 240 ? 32.633 17.187 -11.191 1.00 83.94 240 VAL A C 1
ATOM 1956 O O . VAL A 1 240 ? 33.512 16.505 -10.658 1.00 83.94 240 VAL A O 1
ATOM 1959 N N . PRO A 1 241 ? 32.933 18.230 -11.988 1.00 90.62 241 PRO A N 1
ATOM 1960 C CA . PRO A 1 241 ? 34.305 18.683 -12.187 1.00 90.62 241 PRO A CA 1
ATOM 1961 C C . PRO A 1 241 ? 34.929 19.182 -10.881 1.00 90.62 241 PRO A C 1
ATOM 1963 O O . PRO A 1 241 ? 34.242 19.750 -10.033 1.00 90.62 241 PRO A O 1
ATOM 1966 N N . LYS A 1 242 ? 36.253 19.035 -10.745 1.00 90.12 242 LYS A N 1
ATOM 1967 C CA . LYS A 1 242 ? 36.991 19.548 -9.579 1.00 90.12 242 LYS A CA 1
ATOM 1968 C C . LYS A 1 2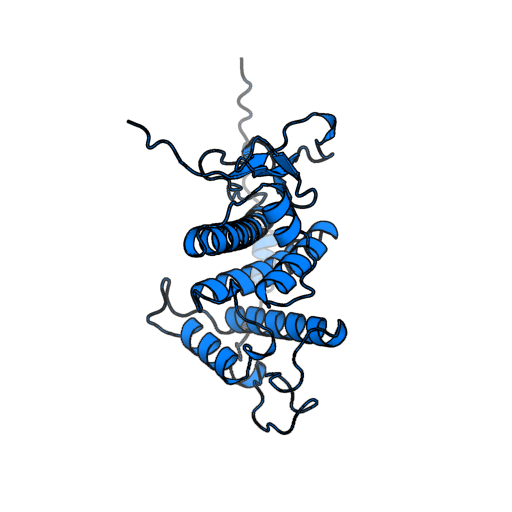42 ? 36.829 21.065 -9.416 1.00 90.12 242 LYS A C 1
ATOM 1970 O O . LYS A 1 242 ? 36.754 21.527 -8.287 1.00 90.12 242 LYS A O 1
ATOM 1975 N N . SER A 1 243 ? 36.735 21.815 -10.519 1.00 90.50 243 SER A N 1
ATOM 1976 C CA . SER A 1 243 ? 36.472 23.260 -10.493 1.00 90.50 243 SER A CA 1
ATOM 1977 C C . SER A 1 243 ? 35.145 23.580 -9.811 1.00 90.50 243 SER A C 1
ATOM 1979 O O . SER A 1 243 ? 35.138 24.336 -8.858 1.00 90.50 243 SER A O 1
ATOM 1981 N N . SER A 1 244 ? 34.054 22.906 -10.184 1.00 88.44 244 SER A N 1
ATOM 1982 C CA . SER A 1 244 ? 32.744 23.108 -9.551 1.00 88.44 244 SER A CA 1
ATOM 1983 C C . SER A 1 244 ? 32.726 22.739 -8.063 1.00 88.44 244 SER A C 1
ATOM 1985 O O . SER A 1 244 ? 31.969 23.327 -7.297 1.00 88.44 244 SER A O 1
ATOM 1987 N N . LEU A 1 245 ? 33.548 21.769 -7.639 1.00 89.25 245 LEU A N 1
ATOM 1988 C CA . LEU A 1 245 ? 33.730 21.469 -6.214 1.00 89.25 245 LEU A CA 1
ATOM 1989 C C . LEU A 1 245 ? 34.484 22.587 -5.488 1.00 89.25 245 LEU A C 1
ATOM 1991 O O . LEU A 1 245 ? 34.156 22.883 -4.345 1.00 89.25 245 LEU A O 1
ATOM 1995 N N . LEU A 1 246 ? 35.479 23.193 -6.140 1.00 91.88 246 LEU A N 1
ATOM 1996 C CA . LEU A 1 246 ? 36.254 24.302 -5.590 1.00 91.88 246 LEU A CA 1
ATOM 1997 C C . LEU A 1 246 ? 35.417 25.585 -5.515 1.00 91.88 246 LEU A C 1
ATOM 1999 O O . LEU A 1 246 ? 35.455 26.265 -4.497 1.00 91.88 246 LEU A O 1
ATOM 2003 N N . ASP A 1 247 ? 34.607 25.857 -6.540 1.00 91.56 247 ASP A N 1
ATOM 2004 C CA . ASP A 1 247 ? 33.647 26.963 -6.556 1.00 91.56 247 ASP A CA 1
ATOM 2005 C C . ASP A 1 247 ? 32.637 26.820 -5.413 1.00 91.56 247 ASP A C 1
ATOM 2007 O O . ASP A 1 247 ? 32.366 27.783 -4.709 1.00 91.56 247 ASP A O 1
ATOM 2011 N N . PHE A 1 248 ? 32.120 25.606 -5.181 1.00 88.81 248 PHE A N 1
ATOM 2012 C CA . PHE A 1 248 ? 31.234 25.326 -4.048 1.00 88.81 248 PHE A CA 1
ATOM 2013 C C . PHE A 1 248 ? 31.946 25.459 -2.696 1.00 88.81 248 PHE A C 1
ATOM 2015 O O . PHE A 1 248 ? 31.363 25.977 -1.751 1.00 88.81 248 PHE A O 1
ATOM 2022 N N . TYR A 1 249 ? 33.194 24.993 -2.591 1.00 90.06 249 TYR A N 1
ATOM 2023 C CA . TYR A 1 249 ? 33.981 25.090 -1.358 1.00 90.06 249 TYR A CA 1
ATOM 2024 C C . TYR A 1 249 ? 34.290 26.544 -0.979 1.00 90.06 249 TYR A C 1
ATOM 2026 O O . TYR A 1 249 ? 34.257 26.889 0.197 1.00 90.06 249 TYR A O 1
ATOM 2034 N N . ASN A 1 250 ? 34.559 27.386 -1.977 1.00 90.94 250 ASN A N 1
ATOM 2035 C CA . ASN A 1 250 ? 34.846 28.808 -1.801 1.00 90.94 250 ASN A CA 1
ATOM 2036 C C . ASN A 1 250 ? 33.582 29.682 -1.792 1.00 90.94 250 ASN A C 1
ATOM 2038 O O . ASN A 1 250 ? 33.692 30.903 -1.715 1.00 90.94 250 ASN A O 1
ATOM 2042 N N . TYR A 1 251 ? 32.393 29.090 -1.925 1.00 88.94 251 TYR A N 1
ATOM 2043 C CA . TYR A 1 251 ? 31.147 29.839 -1.901 1.00 88.94 251 TYR A CA 1
ATOM 2044 C C . TYR A 1 251 ? 30.841 30.272 -0.465 1.00 88.94 251 TYR A C 1
ATOM 2046 O O . TYR A 1 251 ? 30.475 29.451 0.379 1.00 88.94 251 TYR A O 1
ATOM 2054 N N . GLU A 1 252 ? 30.981 31.567 -0.189 1.00 85.50 252 GLU A N 1
ATOM 2055 C CA . GLU A 1 252 ? 30.483 32.161 1.048 1.00 85.50 252 GLU A CA 1
ATOM 2056 C C . GLU A 1 252 ? 28.958 32.261 0.963 1.00 85.50 252 GLU A C 1
ATOM 2058 O O . GLU A 1 252 ? 28.399 32.959 0.118 1.00 85.50 252 GLU A O 1
ATOM 2063 N N . PHE A 1 253 ? 28.270 31.509 1.821 1.00 81.44 253 PHE A N 1
ATOM 2064 C CA . PHE A 1 253 ? 26.832 31.657 1.982 1.00 81.44 253 PHE A CA 1
ATOM 2065 C C . PHE A 1 253 ? 26.573 32.941 2.768 1.00 81.44 253 PHE A C 1
ATOM 2067 O O . PHE A 1 253 ? 27.042 33.057 3.899 1.00 81.44 253 PHE A O 1
ATOM 2074 N N . ASP A 1 254 ? 25.791 33.866 2.206 1.00 81.25 254 ASP A N 1
ATOM 2075 C CA . ASP A 1 254 ? 25.263 34.994 2.974 1.00 81.25 254 ASP A CA 1
ATOM 2076 C C . ASP A 1 254 ? 24.550 34.453 4.225 1.00 81.25 254 ASP A C 1
ATOM 2078 O O . ASP A 1 254 ? 23.708 33.548 4.128 1.00 81.25 254 ASP A O 1
ATOM 2082 N N . GLU A 1 255 ? 24.881 34.979 5.408 1.00 66.38 255 GLU A N 1
ATOM 2083 C CA . GLU A 1 255 ? 24.175 34.618 6.635 1.00 66.38 255 GLU A CA 1
ATOM 2084 C C . GLU A 1 255 ? 22.682 34.911 6.449 1.00 66.38 255 GLU A C 1
ATOM 2086 O O . GLU A 1 255 ? 22.248 36.061 6.355 1.00 66.38 255 GLU A O 1
ATOM 2091 N N . MET A 1 256 ? 21.856 33.862 6.404 1.00 59.53 256 MET A N 1
ATOM 2092 C CA . MET A 1 256 ? 20.417 34.050 6.509 1.00 59.53 256 MET A CA 1
ATOM 2093 C C . MET A 1 256 ? 20.113 34.554 7.917 1.00 59.53 256 MET A C 1
ATOM 2095 O O . MET A 1 256 ? 20.046 33.771 8.866 1.00 59.53 256 MET A O 1
ATOM 2099 N N . VAL A 1 257 ? 19.905 35.866 8.037 1.00 55.97 257 VAL A N 1
ATOM 2100 C CA . VAL A 1 257 ? 19.363 36.504 9.236 1.00 55.97 257 VAL A CA 1
ATOM 2101 C C . VAL A 1 257 ? 17.965 35.933 9.476 1.00 55.97 257 VAL A C 1
ATOM 2103 O O . VAL A 1 257 ? 16.964 36.430 8.955 1.00 55.97 257 VAL A O 1
ATOM 2106 N N . TYR A 1 258 ? 17.875 34.870 10.271 1.00 53.72 258 TYR A N 1
ATOM 2107 C CA . TYR A 1 258 ? 16.620 34.486 10.898 1.00 53.72 258 TYR A CA 1
ATOM 2108 C C . TYR A 1 258 ? 16.271 35.596 11.888 1.00 53.72 258 TYR A C 1
ATOM 2110 O O . TYR A 1 258 ? 16.763 35.617 13.015 1.00 53.72 258 TYR A O 1
ATOM 2118 N N . LYS A 1 259 ? 15.436 36.550 11.461 1.00 50.81 259 LYS A N 1
ATOM 2119 C CA . LYS A 1 259 ? 14.777 37.472 12.387 1.00 50.81 259 LYS A CA 1
ATOM 2120 C C . LYS A 1 259 ? 13.920 36.632 13.334 1.00 50.81 259 LYS A C 1
ATOM 2122 O O . LYS A 1 259 ? 12.840 36.177 12.969 1.00 50.81 259 LYS A O 1
ATOM 2127 N N . LEU A 1 260 ? 14.434 36.393 14.536 1.00 47.09 260 LEU A N 1
ATOM 2128 C CA . LEU A 1 260 ? 13.630 35.989 15.679 1.00 47.09 260 LEU A CA 1
ATOM 2129 C C . LEU A 1 260 ? 12.747 37.190 16.030 1.00 47.09 260 LEU A C 1
ATOM 2131 O O . LEU A 1 260 ? 13.175 38.098 16.738 1.00 47.09 260 LEU A O 1
ATOM 2135 N N . GLU A 1 261 ? 11.535 37.235 15.483 1.00 48.62 261 GLU A N 1
ATOM 2136 C CA . GLU A 1 261 ? 10.487 38.092 16.032 1.00 48.62 261 GLU A CA 1
ATOM 2137 C C . GLU A 1 261 ? 10.142 37.545 17.422 1.00 48.62 261 GLU A C 1
ATOM 2139 O O . GLU A 1 261 ? 9.482 36.516 17.561 1.00 48.62 261 GLU A O 1
ATOM 2144 N N . ASN A 1 262 ? 10.668 38.198 18.461 1.00 41.53 262 ASN A N 1
ATOM 2145 C CA . ASN A 1 262 ? 10.239 37.964 19.833 1.00 41.53 262 ASN A CA 1
ATOM 2146 C C . ASN A 1 262 ? 8.780 38.434 19.970 1.00 41.53 262 ASN A C 1
ATOM 2148 O O . ASN A 1 262 ? 8.508 39.602 19.681 1.00 41.53 262 ASN A O 1
ATOM 2152 N N . PRO A 1 263 ? 7.847 37.576 20.416 1.00 54.25 263 PRO A N 1
ATOM 2153 C CA . PRO A 1 263 ? 6.503 38.020 20.745 1.00 54.25 263 PRO A CA 1
ATOM 2154 C C . PRO A 1 263 ? 6.548 38.814 22.056 1.00 54.25 263 PRO A C 1
ATOM 2156 O O . PRO A 1 263 ? 7.012 38.304 23.079 1.00 54.25 263 PRO A O 1
ATOM 2159 N N . HIS A 1 264 ? 6.094 40.066 21.993 1.00 45.72 264 HIS A N 1
ATOM 2160 C CA . HIS A 1 264 ? 5.648 40.828 23.159 1.00 45.72 264 HIS A CA 1
ATOM 2161 C C . HIS A 1 264 ? 4.275 40.334 23.621 1.00 45.72 264 HIS A C 1
ATOM 2163 O O . HIS A 1 264 ? 3.456 39.978 22.742 1.00 45.72 264 HIS A O 1
#

Secondary structure (DSSP, 8-state):
-------SEEEEE---GGG--TTS-EEEEEEE-SSS-EEEEEEEEEE-TTTEETTTTEEPP-TTTHHHHHHHHHHHHHHHHHHHHHHHHHHHTTPPP-HHHHHHHHHS--SSSSHHHHHHHHHHHHHHTT-HHHHHHHHHHHHHHHHH-TTGGG--TTTS-HHHHHHHHHHHH-TTSTT-PPPHHHHHHHHHHHHHHHHHHHHTT-S-STT-TT-STTSS------HHHHS----------HHHHHHHHT--------------

Solvent-accessible surface area (backbone atoms only — not comparable to full-atom values): 15226 Å² total; per-residue (Å²): 131,85,77,78,76,85,64,48,55,46,57,44,74,48,88,47,82,91,51,50,43,98,88,63,26,24,27,32,26,40,37,32,45,59,74,56,85,48,78,51,74,38,82,70,42,68,44,37,75,93,35,48,38,75,93,76,52,39,51,54,73,44,94,90,43,40,60,57,22,51,33,48,42,50,48,51,52,52,53,49,51,51,52,49,51,55,52,48,54,30,58,77,68,74,46,92,66,41,50,66,57,52,51,44,65,70,63,52,77,63,71,37,65,19,48,48,60,43,49,48,53,51,32,51,53,28,42,67,70,68,36,48,74,62,21,32,53,50,37,50,34,50,54,54,46,46,75,73,35,87,61,40,76,73,33,32,46,57,66,54,18,45,66,47,54,51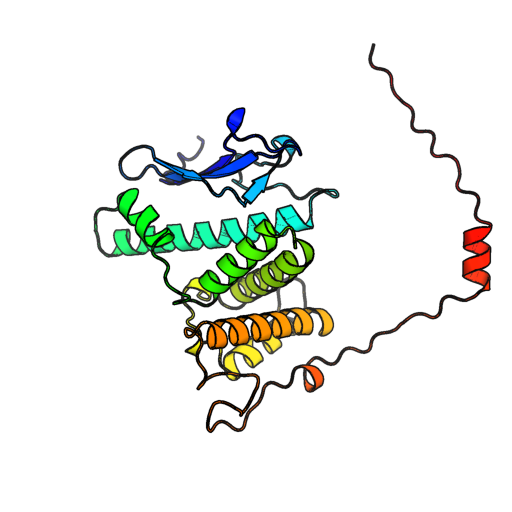,51,51,50,51,55,47,52,27,74,87,31,87,93,42,49,53,59,44,56,63,54,43,51,31,53,50,48,50,51,51,50,49,52,49,31,44,74,71,72,56,35,42,51,73,37,39,23,73,50,53,90,56,39,93,58,84,77,56,58,54,62,71,78,77,34,63,59,89,80,82,77,80,82,78,52,70,64,62,52,48,53,57,70,70,52,80,74,78,80,78,79,75,78,78,80,75,84,127

Foldseek 3Di:
DPPPPPDQKAKDFPPDPVQQDPVRKTWIWMWGHLPHTDIGTDSLLIDHPVQADRVVRAGHADPVCNLSRLLNVLLVVLLVVLLVVVVVVCVVVVHRDDPVNSCCSLVVPPVQQALLNLLSVVLSVCSVVVVSVLSSLSSVLSVLLCVQDVCNSNHGQLNCAQVVLVSSQCQQQDQPHDVGHDQLVSSLSSVVSVLVSLVVSVVVVRHDLDRRAADPPRYPDPHHDDSCVSSPDDDDPDDDDPVNVVCVVPDDDDPPPPPPPDDD